Protein AF-X1N5D8-F1 (afdb_monomer)

Secondary structure (DSSP, 8-state):
-EEEEEEEHHHHHHHHHTTHHHHHHHHHHHH-SEEEEEEE---HHHHHHS-S-HHHHHHHHHIIIIII--EEEEESSHHHHHHHHHHHHHHHHHT-PPP----PPPTT--HHHHHHHHHTTSTT--HHHHHHHHHHH-SHHHHHHHHHTPEEEE-TTS-EEEEESGGGGSTT--HHHHHHHTT-----SSHHHHHHHHHH-HHHHHHH-HHHHHHHHHHHHHHHHHHHH---HHHIIIIITT-

Organism: NCBI:txid412755

Nearest PDB structures (foldseek):
  2bgw-assembly1_B  TM=5.534E-01  e=1.281E-09  Aeropyrum pernix
  2bhn-assembly1_A  TM=4.934E-01  e=1.736E-09  Aeropyrum pernix
  2bhn-assembly2_C-3  TM=5.342E-01  e=3.409E-08  Aeropyrum pernix
  2bhn-assembly1_B-2  TM=4.973E-01  e=1.221E-07  Aeropyrum pernix
  2ziv-assembly1_A  TM=5.814E-01  e=9.698E-06  Danio rerio

Solvent-accessible surface area (backbone atoms only — not comparable to full-atom values): 14039 Å² total; per-residue (Å²): 99,78,43,80,47,78,40,45,31,64,57,49,52,53,27,55,76,69,61,47,46,62,58,54,52,50,53,42,52,74,74,23,84,42,38,34,36,36,38,28,43,72,42,72,70,43,59,74,70,61,92,56,60,67,68,58,56,53,49,51,52,48,41,38,45,67,73,68,62,33,48,75,46,79,28,74,42,71,70,50,44,51,52,52,51,52,56,49,53,52,37,69,73,69,60,68,66,79,75,86,70,77,83,75,81,65,93,86,59,54,78,66,57,49,44,30,56,57,45,36,71,44,83,97,34,50,70,71,56,17,46,52,45,38,73,73,46,69,40,59,69,47,41,31,49,31,38,53,59,34,43,72,37,61,42,99,84,70,45,82,71,35,54,44,50,68,45,59,85,42,89,95,59,50,37,72,50,37,68,75,44,38,83,52,73,68,78,62,93,40,72,67,51,41,50,54,53,54,71,69,34,64,67,53,37,67,75,50,33,70,66,54,35,49,54,53,52,52,55,53,49,50,53,50,51,57,53,71,72,53,82,49,69,70,53,44,66,67,60,58,74,76,112

Structure (mmCIF, N/CA/C/O backbone):
data_AF-X1N5D8-F1
#
_entry.id   AF-X1N5D8-F1
#
loop_
_atom_site.group_PDB
_atom_site.id
_atom_site.type_symbol
_atom_site.label_atom_id
_atom_site.label_alt_id
_atom_site.label_comp_id
_atom_site.label_asym_id
_atom_site.label_entity_id
_atom_site.label_seq_id
_atom_site.pdbx_PDB_ins_code
_atom_site.Cartn_x
_atom_site.Cartn_y
_atom_site.Cartn_z
_atom_site.occupancy
_atom_site.B_iso_or_equiv
_atom_site.auth_seq_id
_atom_site.auth_comp_id
_atom_site.auth_asy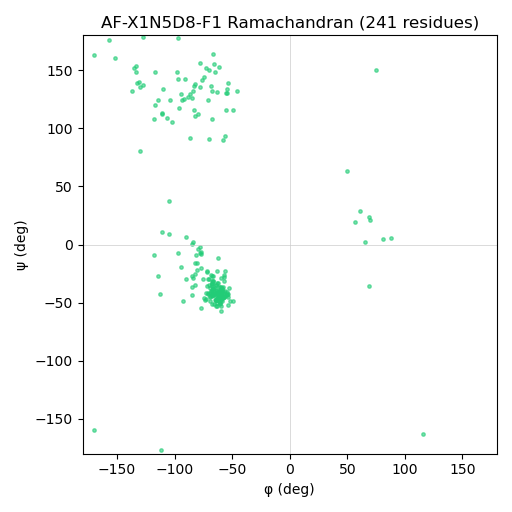m_id
_atom_site.auth_atom_id
_atom_site.pdbx_PDB_model_num
ATOM 1 N N . MET A 1 1 ? -6.399 12.878 -14.477 1.00 79.31 1 MET A N 1
ATOM 2 C CA . MET A 1 1 ? -6.699 12.139 -15.735 1.00 79.31 1 MET A CA 1
ATOM 3 C C . MET A 1 1 ? -5.453 11.391 -16.179 1.00 79.31 1 MET A C 1
ATOM 5 O O . MET A 1 1 ? -4.397 12.013 -16.282 1.00 79.31 1 MET A O 1
ATOM 9 N N . VAL A 1 2 ? -5.580 10.086 -16.424 1.00 91.06 2 VAL A N 1
ATOM 10 C CA . VAL A 1 2 ? -4.481 9.217 -16.878 1.00 91.06 2 VAL A CA 1
ATOM 11 C C . VAL A 1 2 ? -4.279 9.332 -18.392 1.00 91.06 2 VAL A C 1
ATOM 13 O O . VAL A 1 2 ? -5.252 9.338 -19.144 1.00 91.06 2 VAL A O 1
ATOM 16 N N . ALA A 1 3 ? -3.022 9.379 -18.840 1.00 95.00 3 ALA A N 1
ATOM 17 C CA . ALA A 1 3 ? -2.661 9.243 -20.251 1.00 95.00 3 ALA A CA 1
ATOM 18 C C . ALA A 1 3 ? -1.600 8.163 -20.444 1.00 95.00 3 ALA A C 1
ATOM 20 O O . ALA A 1 3 ? -0.638 8.082 -19.680 1.00 95.00 3 ALA A O 1
ATOM 21 N N . ILE A 1 4 ? -1.779 7.353 -21.485 1.00 96.50 4 ILE A N 1
ATOM 22 C CA . ILE A 1 4 ? -0.897 6.237 -21.822 1.00 96.50 4 ILE A CA 1
ATOM 23 C C . ILE A 1 4 ? -0.220 6.526 -23.162 1.00 96.50 4 ILE A C 1
ATOM 25 O O . ILE A 1 4 ? -0.895 6.721 -24.169 1.00 96.50 4 ILE A O 1
ATOM 29 N N . GLU A 1 5 ? 1.109 6.492 -23.175 1.00 96.31 5 GLU A N 1
ATOM 30 C CA . GLU A 1 5 ? 1.944 6.521 -24.378 1.00 96.31 5 GLU A CA 1
ATOM 31 C C . GLU A 1 5 ? 2.538 5.123 -24.601 1.00 96.31 5 GLU A C 1
ATOM 33 O O . GLU A 1 5 ? 3.414 4.686 -23.851 1.00 96.31 5 GLU A O 1
ATOM 38 N N . ARG A 1 6 ? 2.078 4.399 -25.627 1.00 97.19 6 ARG A N 1
ATOM 39 C CA . ARG A 1 6 ? 2.668 3.110 -26.033 1.00 97.19 6 ARG A CA 1
ATOM 40 C C . ARG A 1 6 ? 3.826 3.360 -26.989 1.00 97.19 6 ARG A C 1
ATOM 42 O O . ARG A 1 6 ? 3.662 4.046 -27.996 1.00 97.19 6 ARG A O 1
ATOM 49 N N . LYS A 1 7 ? 4.986 2.765 -26.716 1.00 96.50 7 LYS A N 1
ATOM 50 C CA . LYS A 1 7 ? 6.165 2.857 -27.582 1.00 96.50 7 LYS A CA 1
ATOM 51 C C . LYS A 1 7 ? 6.839 1.499 -27.711 1.00 96.50 7 LYS A C 1
ATOM 53 O O . LYS A 1 7 ? 7.059 0.821 -26.712 1.00 96.50 7 LYS A O 1
ATOM 58 N N . GLU A 1 8 ? 7.157 1.107 -28.938 1.00 96.81 8 GLU A N 1
ATOM 59 C CA . GLU A 1 8 ? 7.933 -0.105 -29.193 1.00 96.81 8 GLU A CA 1
ATOM 60 C C . GLU A 1 8 ? 9.401 0.117 -28.807 1.00 96.81 8 GLU A C 1
ATOM 62 O O . GLU A 1 8 ? 9.902 1.240 -28.860 1.00 96.81 8 GLU A O 1
ATOM 67 N N . GLY A 1 9 ? 10.113 -0.941 -28.422 1.00 95.00 9 GLY A N 1
ATOM 68 C CA . GLY A 1 9 ? 11.523 -0.874 -28.055 1.00 95.00 9 GLY A CA 1
ATOM 69 C C . GLY A 1 9 ? 12.397 -0.277 -29.160 1.00 95.00 9 GLY A C 1
ATOM 70 O O . GLY A 1 9 ? 13.266 0.533 -28.869 1.00 95.00 9 GLY A O 1
ATOM 71 N N . THR A 1 10 ? 12.154 -0.615 -30.425 1.00 93.94 10 THR A N 1
ATOM 72 C CA . THR A 1 10 ? 12.884 -0.063 -31.582 1.00 93.94 10 THR A CA 1
ATOM 73 C C . THR A 1 10 ? 12.633 1.443 -31.744 1.00 93.94 10 THR A C 1
ATOM 75 O O . THR A 1 10 ? 13.585 2.225 -31.823 1.00 93.94 10 THR A O 1
ATOM 78 N N . ASP A 1 11 ? 11.367 1.858 -31.684 1.00 95.25 11 ASP A N 1
ATOM 79 C CA . ASP A 1 11 ? 10.935 3.260 -31.728 1.00 95.25 11 ASP A CA 1
ATOM 80 C C . ASP A 1 11 ? 11.424 4.077 -30.531 1.00 95.25 11 ASP A C 1
ATOM 82 O O . ASP A 1 11 ? 11.750 5.259 -30.645 1.00 95.25 11 ASP A O 1
ATOM 86 N N . PHE A 1 12 ? 11.496 3.459 -29.355 1.00 95.94 12 PHE A N 1
ATOM 87 C CA . PHE A 1 12 ? 12.054 4.084 -28.167 1.00 95.94 12 PHE A CA 1
ATOM 88 C C . PHE A 1 12 ? 13.507 4.477 -28.417 1.00 95.94 12 PHE A C 1
ATOM 90 O O . PHE A 1 12 ? 13.884 5.622 -28.175 1.00 95.94 12 PHE A O 1
ATOM 97 N N . ILE A 1 13 ? 14.304 3.580 -28.991 1.00 95.00 13 ILE A N 1
ATOM 98 C CA . ILE A 1 13 ? 15.717 3.849 -29.250 1.00 95.00 13 ILE A CA 1
ATOM 99 C C . ILE A 1 13 ? 15.904 4.900 -30.340 1.00 95.00 13 ILE A C 1
ATOM 101 O O . ILE A 1 13 ? 16.679 5.839 -30.145 1.00 95.00 13 ILE A O 1
ATOM 105 N N . SER A 1 14 ? 15.170 4.801 -31.451 1.00 93.88 14 SER A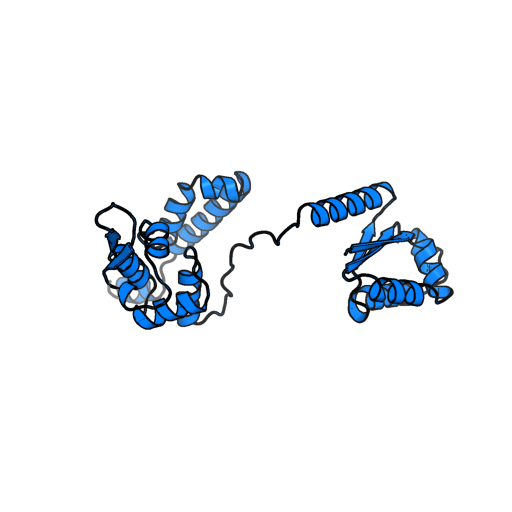 N 1
ATOM 106 C CA . SER A 1 14 ? 15.227 5.821 -32.506 1.00 93.88 14 SER A CA 1
ATOM 107 C C . SER A 1 14 ? 14.803 7.197 -31.980 1.00 93.88 14 SER A C 1
ATOM 109 O O . SER A 1 14 ? 15.466 8.197 -32.246 1.00 93.88 14 SER A O 1
ATOM 111 N N . SER A 1 15 ? 13.790 7.258 -31.111 1.00 94.44 15 SER A N 1
ATOM 112 C CA . SER A 1 15 ? 13.347 8.515 -30.498 1.00 94.44 15 SER A CA 1
ATOM 113 C C . SER A 1 15 ? 14.350 9.129 -29.510 1.00 94.44 15 SER A C 1
ATOM 115 O O . SER A 1 15 ? 14.347 10.354 -29.344 1.00 94.44 15 SER A O 1
ATOM 117 N N . ILE A 1 16 ? 15.218 8.319 -28.882 1.00 93.81 16 ILE A N 1
ATOM 118 C CA . ILE A 1 16 ? 16.367 8.816 -28.104 1.00 93.81 16 ILE A CA 1
ATOM 119 C C . ILE A 1 16 ? 17.396 9.433 -29.052 1.00 93.81 16 ILE A C 1
ATOM 121 O O . ILE A 1 16 ? 17.841 10.552 -28.803 1.00 93.81 16 ILE A O 1
ATOM 125 N N . MET A 1 17 ? 17.761 8.725 -30.129 1.00 89.44 17 MET A N 1
ATOM 126 C CA . MET A 1 17 ? 18.768 9.192 -31.096 1.00 89.44 17 MET A CA 1
ATOM 127 C C . MET A 1 17 ? 18.366 10.517 -31.745 1.00 89.44 17 MET A C 1
ATOM 129 O O . MET A 1 17 ? 19.191 11.419 -31.863 1.00 89.44 17 MET A O 1
ATOM 133 N N . ASP A 1 18 ? 17.084 10.664 -32.072 1.00 90.19 18 ASP A N 1
ATOM 134 C CA . ASP A 1 18 ? 16.544 11.869 -32.704 1.00 90.19 18 ASP A CA 1
ATOM 135 C C . ASP A 1 18 ? 16.188 12.980 -31.697 1.00 90.19 18 ASP A C 1
ATOM 137 O O . ASP A 1 18 ? 15.625 14.006 -32.078 1.00 90.19 18 ASP A O 1
ATOM 141 N N . ASN A 1 19 ? 16.443 12.776 -30.397 1.00 86.81 19 ASN A N 1
ATOM 142 C CA . ASN A 1 19 ? 16.110 13.699 -29.304 1.00 86.81 19 ASN A CA 1
ATOM 143 C C . ASN A 1 19 ? 14.608 14.077 -29.203 1.00 86.81 19 ASN A C 1
ATOM 145 O O . ASN A 1 19 ? 14.235 15.078 -28.585 1.00 86.81 19 ASN A O 1
ATOM 149 N N . ARG A 1 20 ? 13.719 13.270 -29.800 1.00 94.12 20 ARG A N 1
ATOM 150 C CA . ARG A 1 20 ? 12.260 13.497 -29.818 1.00 94.12 20 ARG A CA 1
ATOM 151 C C . ARG A 1 20 ? 11.567 12.966 -28.566 1.00 94.12 20 ARG A C 1
ATOM 153 O O . ARG A 1 20 ? 10.557 13.529 -28.147 1.00 94.12 20 ARG A O 1
ATOM 160 N N . LEU A 1 21 ? 12.123 11.918 -27.953 1.00 93.81 21 LEU A N 1
ATOM 161 C CA . LEU A 1 21 ? 11.534 11.233 -26.799 1.00 93.81 21 LEU A CA 1
ATOM 162 C C . LEU A 1 21 ? 11.212 12.197 -25.652 1.00 93.81 21 LEU A C 1
ATOM 164 O O . LEU A 1 21 ? 10.087 12.245 -25.165 1.00 93.81 21 LEU A O 1
ATOM 168 N N . PHE A 1 22 ? 12.190 13.004 -25.238 1.00 93.19 22 PHE A N 1
ATOM 169 C CA . PHE A 1 22 ? 12.027 13.881 -24.080 1.00 93.19 22 PHE A CA 1
ATOM 170 C C . PHE A 1 22 ? 11.003 14.988 -24.330 1.00 93.19 22 PHE A C 1
ATOM 172 O O . PHE A 1 22 ? 10.236 15.318 -23.432 1.00 93.19 22 PHE A O 1
ATOM 179 N N . GLN A 1 23 ? 10.933 15.518 -25.554 1.00 92.50 23 GLN A N 1
ATOM 180 C CA . GLN A 1 23 ? 9.935 16.528 -25.910 1.00 92.50 23 GLN A CA 1
ATOM 181 C C . GLN A 1 23 ? 8.511 15.967 -25.834 1.00 92.50 23 GLN A C 1
ATOM 183 O O 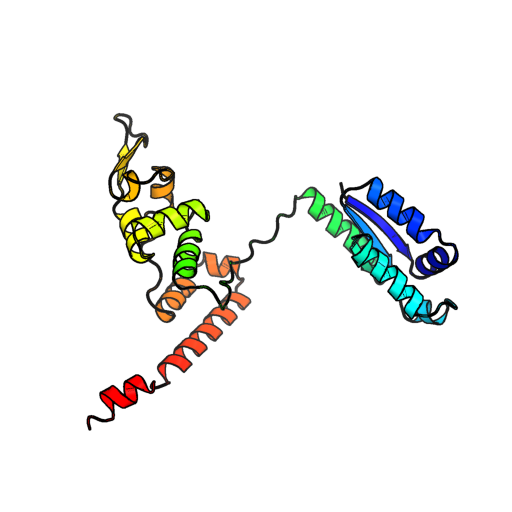. GLN A 1 23 ? 7.617 16.633 -25.315 1.00 92.50 23 GLN A O 1
ATOM 188 N N . GLN A 1 24 ? 8.299 14.738 -26.315 1.00 92.88 24 GLN A N 1
ATOM 189 C CA . GLN A 1 24 ? 6.999 14.065 -26.233 1.00 92.88 24 GLN A CA 1
ATOM 190 C C . GLN A 1 24 ? 6.583 13.833 -24.777 1.00 92.88 24 GLN A C 1
ATOM 192 O O . GLN A 1 24 ? 5.459 14.152 -24.397 1.00 92.88 24 GLN A O 1
ATOM 197 N N . LEU A 1 25 ? 7.506 13.346 -23.945 1.00 94.38 25 LEU A N 1
ATOM 198 C CA . LEU A 1 25 ? 7.229 13.043 -22.541 1.00 94.38 25 LEU A CA 1
ATOM 199 C C . LEU A 1 25 ? 7.006 14.291 -21.681 1.00 94.38 25 LEU A C 1
ATOM 201 O O . LEU A 1 25 ? 6.166 14.264 -20.785 1.00 94.38 25 LEU A O 1
ATOM 205 N N . LEU A 1 26 ? 7.709 15.392 -21.964 1.00 93.25 26 LEU A N 1
ATOM 206 C CA . LEU A 1 26 ? 7.464 16.675 -21.301 1.00 93.25 26 LEU A CA 1
ATOM 207 C C . LEU A 1 26 ? 6.065 17.206 -21.628 1.00 93.25 26 LEU A C 1
ATOM 209 O O . LEU A 1 26 ? 5.321 17.532 -20.709 1.00 93.25 26 LEU A O 1
ATOM 213 N N . ARG A 1 27 ? 5.663 17.187 -22.906 1.00 93.62 27 ARG A N 1
ATOM 214 C CA . ARG A 1 27 ? 4.300 17.574 -23.316 1.00 93.62 27 ARG A CA 1
ATOM 215 C C . ARG A 1 27 ? 3.233 16.698 -22.664 1.00 93.62 27 ARG A C 1
ATOM 217 O O . ARG A 1 27 ? 2.208 17.205 -22.222 1.00 93.62 27 ARG A O 1
ATOM 224 N N . LEU A 1 28 ? 3.478 15.390 -22.583 1.00 93.00 28 LEU A N 1
ATOM 225 C CA . LEU A 1 28 ? 2.565 14.451 -21.933 1.00 93.00 28 LEU A CA 1
ATOM 226 C C . LEU A 1 28 ? 2.401 14.777 -20.440 1.00 93.00 28 LEU A C 1
ATOM 228 O O . LEU A 1 28 ? 1.283 14.801 -19.937 1.00 93.00 28 LEU A O 1
ATOM 232 N N . LYS A 1 29 ? 3.507 15.075 -19.751 1.00 92.62 29 LYS A N 1
ATOM 233 C CA . LYS A 1 29 ? 3.516 15.458 -18.334 1.00 92.62 29 LYS A CA 1
ATOM 234 C C . LYS A 1 29 ? 2.850 16.811 -18.071 1.00 92.62 29 LYS A C 1
ATOM 236 O O . LYS A 1 29 ? 2.254 16.994 -17.018 1.00 92.62 29 LYS A O 1
ATOM 241 N N . GLU A 1 30 ? 2.965 17.758 -18.996 1.00 93.50 30 GLU A N 1
ATOM 242 C CA . GLU A 1 30 ? 2.294 19.060 -18.892 1.00 93.50 30 GLU A CA 1
ATOM 243 C C . GLU A 1 30 ? 0.779 18.946 -19.104 1.00 93.50 30 GLU A C 1
ATOM 245 O O . GLU A 1 30 ? 0.014 19.658 -18.459 1.00 93.50 30 GLU A O 1
ATOM 250 N N . ALA A 1 31 ? 0.342 18.049 -19.992 1.00 93.38 31 ALA A N 1
ATOM 251 C CA . ALA A 1 31 ? -1.066 17.896 -20.349 1.00 93.38 31 ALA A CA 1
ATOM 252 C C . ALA A 1 31 ? -1.860 16.989 -19.393 1.00 93.38 31 ALA A C 1
ATOM 254 O O . ALA A 1 31 ? -3.076 17.150 -19.274 1.00 93.38 31 ALA A O 1
ATOM 255 N N . TYR A 1 32 ? -1.203 16.035 -18.725 1.00 93.25 32 TYR A N 1
ATOM 256 C CA . TYR A 1 32 ? -1.871 15.017 -17.916 1.00 93.25 32 TYR A CA 1
ATOM 257 C C . TYR A 1 32 ? -1.226 14.855 -16.542 1.00 93.25 32 TYR A C 1
ATOM 259 O O . TYR A 1 32 ? -0.010 14.794 -16.401 1.00 93.25 32 TYR A O 1
ATOM 267 N N . GLU A 1 33 ? -2.074 14.707 -15.527 1.00 89.00 33 GLU A N 1
ATOM 268 C CA . GLU A 1 33 ? -1.669 14.530 -14.128 1.00 89.00 33 GLU A CA 1
ATOM 269 C C . GLU A 1 33 ? -0.956 13.194 -13.882 1.00 89.00 33 GLU A C 1
ATOM 271 O O . GLU A 1 33 ? -0.059 13.100 -13.047 1.00 89.00 33 GLU A O 1
ATOM 276 N N . THR A 1 34 ? -1.340 12.150 -14.620 1.00 91.88 34 THR A N 1
ATOM 277 C CA . THR A 1 34 ? -0.772 10.804 -14.476 1.00 91.88 34 THR A CA 1
ATOM 278 C C . THR A 1 34 ? -0.356 10.258 -15.842 1.00 91.88 34 THR A C 1
ATOM 280 O O . THR A 1 34 ? -1.097 9.493 -16.464 1.00 91.88 34 THR A O 1
ATOM 283 N N . PRO A 1 35 ? 0.817 10.670 -16.349 1.00 95.69 35 PRO A N 1
ATOM 284 C CA . PRO A 1 35 ? 1.384 10.123 -17.572 1.00 95.69 35 PRO A CA 1
ATOM 285 C C . PRO A 1 35 ? 2.031 8.753 -17.310 1.00 95.69 35 PRO A C 1
ATOM 287 O O . PRO A 1 35 ? 2.789 8.570 -16.352 1.00 95.69 35 PRO A O 1
ATOM 290 N N . ILE A 1 36 ? 1.767 7.794 -18.194 1.00 96.75 36 ILE A N 1
ATOM 291 C CA . ILE A 1 36 ? 2.340 6.445 -18.166 1.00 96.75 36 ILE A CA 1
ATOM 292 C C . ILE A 1 36 ? 2.901 6.127 -19.550 1.00 96.75 36 ILE A C 1
ATOM 294 O O . ILE A 1 36 ? 2.247 6.355 -20.563 1.00 96.75 36 ILE A O 1
ATOM 298 N N . VAL A 1 37 ? 4.102 5.560 -19.595 1.00 97.75 37 VAL A N 1
ATOM 299 C CA . VAL A 1 37 ? 4.693 4.999 -20.812 1.00 97.75 37 VAL A CA 1
ATOM 300 C C . VAL A 1 37 ? 4.602 3.482 -20.741 1.00 97.75 37 VAL A C 1
ATOM 302 O O . VAL A 1 37 ? 5.106 2.876 -19.796 1.00 97.75 37 VAL A O 1
ATOM 305 N N . ILE A 1 38 ? 3.999 2.855 -21.747 1.00 98.25 38 ILE A N 1
ATOM 306 C CA . ILE A 1 38 ? 4.090 1.406 -21.938 1.00 98.25 38 ILE A CA 1
ATOM 307 C C . ILE A 1 38 ? 5.199 1.142 -22.947 1.00 98.25 38 ILE A C 1
ATOM 309 O O . ILE A 1 38 ? 5.114 1.576 -24.096 1.00 98.25 38 ILE A O 1
ATOM 313 N N . LEU A 1 39 ? 6.240 0.442 -22.503 1.00 97.81 39 LEU A N 1
ATOM 314 C CA . LEU A 1 39 ? 7.389 0.100 -23.329 1.00 97.81 39 LEU A CA 1
ATOM 315 C C . LEU A 1 39 ? 7.284 -1.354 -23.777 1.00 97.81 39 LEU A C 1
ATOM 317 O O . LEU A 1 39 ? 7.480 -2.279 -22.988 1.00 97.81 39 LEU A O 1
ATOM 321 N N . GLU A 1 40 ? 6.949 -1.555 -25.041 1.00 98.06 40 GLU A N 1
ATOM 322 C CA . GLU A 1 40 ? 6.690 -2.876 -25.602 1.00 98.06 40 GLU A CA 1
ATOM 323 C C . GLU A 1 40 ? 7.946 -3.449 -26.260 1.00 98.06 40 GLU A C 1
ATOM 325 O O . GLU A 1 40 ? 8.584 -2.802 -27.087 1.00 98.06 40 GLU A O 1
ATOM 330 N N . GLY A 1 41 ? 8.310 -4.681 -25.911 1.00 94.19 41 GLY A N 1
ATOM 331 C CA . GLY A 1 41 ? 9.306 -5.446 -26.654 1.00 94.19 41 GLY A CA 1
ATOM 332 C C . GLY A 1 41 ? 10.746 -4.933 -26.540 1.00 94.19 41 GLY A C 1
ATOM 333 O O . GLY A 1 41 ? 11.567 -5.277 -27.388 1.00 94.19 41 GLY A O 1
ATOM 334 N N . LEU A 1 42 ? 11.097 -4.150 -25.509 1.00 92.75 42 LEU A N 1
ATOM 335 C CA . LEU A 1 42 ? 12.500 -3.813 -25.229 1.00 92.75 42 LEU A CA 1
ATOM 336 C C . LEU A 1 42 ? 13.241 -5.064 -24.721 1.00 92.75 42 LEU A C 1
ATOM 338 O O . LEU A 1 42 ? 13.255 -5.357 -23.529 1.00 92.75 42 LEU A O 1
ATOM 342 N N . ASN A 1 43 ? 13.825 -5.819 -25.648 1.00 92.06 43 ASN A N 1
ATOM 343 C CA . ASN A 1 43 ? 14.472 -7.106 -25.397 1.00 92.06 43 ASN A CA 1
ATOM 344 C C . ASN A 1 43 ? 15.909 -7.144 -25.950 1.00 92.06 43 ASN A C 1
ATOM 346 O O . ASN A 1 43 ? 16.372 -6.201 -26.595 1.00 92.06 43 ASN A O 1
ATOM 350 N N . ASP A 1 44 ? 16.605 -8.263 -25.741 1.00 89.81 44 ASP A N 1
ATOM 351 C CA . ASP A 1 44 ? 17.995 -8.452 -26.180 1.00 89.81 44 ASP A CA 1
ATOM 352 C C . ASP A 1 44 ? 18.194 -8.263 -27.686 1.00 89.81 44 ASP A C 1
ATOM 354 O O . ASP A 1 44 ? 19.246 -7.781 -28.113 1.00 89.81 44 ASP A O 1
ATOM 358 N N . ARG A 1 45 ? 17.185 -8.585 -28.509 1.00 88.94 45 ARG A N 1
ATOM 359 C CA . ARG A 1 45 ? 17.252 -8.351 -29.959 1.00 88.94 45 ARG A CA 1
ATOM 360 C C . ARG A 1 45 ? 17.261 -6.864 -30.270 1.00 88.94 45 ARG A C 1
ATOM 362 O O . ARG A 1 45 ? 18.008 -6.448 -31.147 1.00 88.94 45 ARG A O 1
ATOM 369 N N . VAL A 1 46 ? 16.466 -6.068 -29.558 1.00 89.62 46 VAL A N 1
ATOM 370 C CA . VAL A 1 46 ? 16.507 -4.609 -29.686 1.00 89.62 46 VAL A CA 1
ATOM 371 C C . VAL A 1 46 ? 17.870 -4.109 -29.222 1.00 89.62 46 VAL A C 1
ATOM 373 O O . VAL A 1 46 ? 18.570 -3.473 -30.000 1.00 89.62 46 VAL A O 1
ATOM 376 N N . PHE A 1 47 ? 18.324 -4.479 -28.021 1.00 89.44 47 PHE A N 1
ATOM 377 C CA . PHE A 1 47 ? 19.628 -4.037 -27.512 1.00 89.44 47 PHE A CA 1
ATOM 378 C C . PHE A 1 47 ? 20.783 -4.333 -28.475 1.00 89.44 47 PHE A C 1
ATOM 380 O O . PHE A 1 47 ? 21.608 -3.456 -28.730 1.00 89.44 47 PHE A O 1
ATOM 387 N N . SER A 1 48 ? 20.794 -5.525 -29.070 1.00 86.12 48 SER A N 1
ATOM 388 C CA . SER A 1 48 ? 21.860 -5.970 -29.972 1.00 86.12 48 SER A CA 1
ATOM 389 C C . SER A 1 48 ? 21.859 -5.263 -31.333 1.00 86.12 48 SER A C 1
ATOM 391 O O . SER A 1 48 ? 22.902 -5.196 -31.973 1.00 86.12 48 SER A O 1
ATOM 393 N N . ASN A 1 49 ? 20.722 -4.712 -31.776 1.00 82.88 49 ASN A N 1
ATOM 394 C CA . ASN A 1 49 ? 20.544 -4.175 -33.134 1.00 82.88 49 ASN A CA 1
ATOM 395 C C . ASN A 1 49 ? 20.396 -2.646 -33.196 1.00 82.88 49 ASN A C 1
ATOM 397 O O . ASN A 1 49 ? 20.029 -2.100 -34.233 1.00 82.88 49 ASN A O 1
ATOM 401 N N . THR A 1 50 ? 20.660 -1.934 -32.100 1.00 80.69 50 THR A N 1
ATOM 402 C CA . THR A 1 50 ? 20.401 -0.484 -32.022 1.00 80.69 50 THR A CA 1
ATOM 403 C C . THR A 1 50 ? 21.587 0.410 -32.352 1.00 80.69 50 THR A C 1
ATOM 405 O O . THR A 1 50 ? 21.398 1.600 -32.588 1.00 80.69 50 THR A O 1
ATOM 408 N N . GLY A 1 51 ? 22.815 -0.113 -32.291 1.00 83.62 51 GLY A N 1
ATOM 409 C CA . GLY A 1 51 ? 24.034 0.703 -32.377 1.00 83.62 51 GLY A CA 1
ATOM 410 C C . GLY A 1 51 ? 24.230 1.679 -31.203 1.00 83.62 51 GLY A C 1
ATOM 411 O O . GLY A 1 51 ? 25.216 2.415 -31.175 1.00 83.62 51 GLY A O 1
ATOM 412 N N . MET A 1 52 ? 23.330 1.682 -30.213 1.00 88.44 52 MET A N 1
ATOM 413 C CA . MET A 1 52 ? 23.385 2.541 -29.034 1.00 88.44 52 MET A CA 1
ATOM 414 C C . MET A 1 52 ? 24.002 1.792 -27.853 1.00 88.44 52 MET A C 1
ATOM 416 O O . MET A 1 52 ? 23.737 0.613 -27.624 1.00 88.44 52 MET A O 1
ATOM 420 N N . LYS A 1 53 ? 24.803 2.492 -27.043 1.00 91.62 53 LYS A N 1
ATOM 421 C CA . LYS A 1 53 ? 25.306 1.922 -25.789 1.00 91.62 53 LYS A CA 1
ATOM 422 C C . LYS A 1 53 ? 24.138 1.617 -24.852 1.00 91.62 53 LYS A C 1
ATOM 424 O O . LYS A 1 53 ? 23.329 2.495 -24.566 1.00 91.62 53 LYS A O 1
ATOM 429 N N . ILE A 1 54 ? 24.122 0.411 -24.287 1.00 92.06 54 ILE A N 1
ATOM 430 C CA . ILE A 1 54 ? 23.111 -0.031 -23.311 1.00 92.06 54 ILE A CA 1
ATOM 431 C C . ILE A 1 54 ? 22.973 0.963 -22.142 1.00 92.06 54 ILE A C 1
ATOM 433 O O . ILE A 1 54 ? 21.864 1.256 -21.697 1.00 92.06 54 ILE A O 1
ATOM 437 N N . SER A 1 55 ? 24.083 1.554 -21.689 1.00 92.94 55 SER A N 1
ATOM 438 C CA . SER A 1 55 ? 24.080 2.578 -20.638 1.00 92.94 55 SER A CA 1
ATOM 439 C C . SER A 1 55 ? 23.303 3.844 -21.012 1.00 92.94 55 SER A C 1
ATOM 441 O O . SER A 1 55 ? 22.684 4.447 -20.140 1.00 92.94 55 SER A O 1
ATOM 443 N N . SER A 1 56 ? 23.286 4.240 -22.286 1.00 91.94 56 SER A N 1
ATOM 444 C CA . SER A 1 56 ? 22.496 5.380 -22.767 1.00 91.94 56 SER A CA 1
ATOM 445 C C . SER A 1 56 ? 20.998 5.079 -22.728 1.00 91.94 56 SER A C 1
ATOM 447 O O . SER A 1 56 ? 20.210 5.938 -22.340 1.00 91.94 56 SER A O 1
ATOM 449 N N . ILE A 1 57 ? 20.614 3.841 -23.047 1.00 93.88 57 ILE A N 1
ATOM 450 C CA . ILE A 1 57 ? 19.219 3.381 -23.027 1.00 93.88 57 ILE A CA 1
ATOM 451 C C . ILE A 1 57 ? 18.687 3.378 -21.593 1.00 93.88 57 ILE A C 1
ATOM 453 O O . ILE A 1 57 ? 17.658 3.988 -21.301 1.00 93.88 57 ILE A O 1
ATOM 457 N N . TYR A 1 58 ? 19.424 2.754 -20.670 1.00 94.62 58 TYR A N 1
ATOM 458 C CA . TYR A 1 58 ? 19.058 2.768 -19.254 1.00 94.62 58 TYR A CA 1
ATOM 459 C C . TYR A 1 58 ? 19.160 4.161 -18.633 1.00 94.62 58 TYR A C 1
ATOM 461 O O . TYR A 1 58 ? 18.363 4.487 -17.758 1.00 94.62 58 TYR A O 1
ATOM 469 N N . GLY A 1 59 ? 20.077 5.010 -19.106 1.00 95.12 59 GLY A N 1
ATOM 470 C CA . GLY A 1 59 ? 20.144 6.415 -18.709 1.00 95.12 59 GLY A CA 1
ATOM 471 C C . GLY A 1 59 ? 18.866 7.177 -19.063 1.00 95.12 59 GLY A C 1
ATOM 472 O O . GLY A 1 59 ? 18.329 7.896 -18.220 1.00 95.12 59 GLY A O 1
ATOM 473 N N . ALA A 1 60 ? 18.330 6.966 -20.268 1.00 94.88 60 ALA A N 1
ATOM 474 C CA . ALA A 1 60 ? 17.052 7.541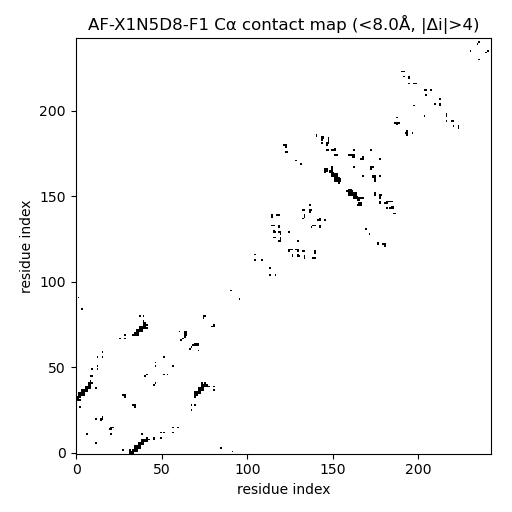 -20.678 1.00 94.88 60 ALA A CA 1
ATOM 475 C C . ALA A 1 60 ? 15.887 6.998 -19.834 1.00 94.88 60 ALA A C 1
ATOM 477 O O . ALA A 1 60 ? 15.113 7.785 -19.295 1.00 94.88 60 ALA A O 1
ATOM 478 N N . LEU A 1 61 ? 15.794 5.675 -19.644 1.00 95.56 61 LEU A N 1
ATOM 479 C CA . LEU A 1 61 ? 14.755 5.059 -18.805 1.00 95.56 61 LEU A CA 1
ATOM 480 C C . LEU A 1 61 ? 14.784 5.577 -17.364 1.00 95.56 61 LEU A C 1
ATOM 482 O O . LEU A 1 61 ? 13.741 5.928 -16.815 1.00 95.56 61 LEU A O 1
ATOM 486 N N . ALA A 1 62 ? 15.975 5.674 -16.771 1.00 93.00 62 ALA A N 1
ATOM 487 C CA . ALA A 1 62 ? 16.157 6.211 -15.430 1.00 93.00 62 ALA A CA 1
ATOM 488 C C . ALA A 1 62 ? 15.749 7.685 -15.358 1.00 93.00 62 ALA A C 1
ATOM 490 O O . ALA A 1 62 ? 15.095 8.097 -14.405 1.00 93.00 62 ALA A O 1
ATOM 491 N N . PHE A 1 63 ? 16.083 8.494 -16.365 1.00 94.31 63 PHE A N 1
ATOM 492 C CA . PHE A 1 63 ? 15.637 9.884 -16.409 1.00 94.31 63 PHE A CA 1
ATOM 493 C C . PHE A 1 63 ? 14.105 9.986 -16.451 1.00 94.31 63 PHE A C 1
ATOM 495 O O . PHE A 1 63 ? 13.523 10.786 -15.720 1.00 94.31 63 PHE A O 1
ATOM 502 N N . ILE A 1 64 ? 13.441 9.146 -17.245 1.00 94.88 64 ILE A N 1
ATOM 503 C CA . ILE A 1 64 ? 11.977 9.127 -17.360 1.00 94.88 64 ILE A CA 1
ATOM 504 C C . ILE A 1 64 ? 11.328 8.748 -16.025 1.00 94.88 64 ILE A C 1
ATOM 506 O O . ILE A 1 64 ? 10.495 9.502 -15.516 1.00 94.88 64 ILE A O 1
ATOM 510 N N . SER A 1 65 ? 11.740 7.629 -15.426 1.00 92.31 65 SER A N 1
ATOM 511 C CA . SER A 1 65 ? 11.113 7.135 -14.199 1.00 92.31 65 SER A CA 1
ATOM 512 C C . SER A 1 65 ? 11.433 8.001 -12.981 1.00 92.31 65 SER A C 1
ATOM 514 O O . SER A 1 65 ? 10.539 8.319 -12.202 1.00 92.31 65 SER A O 1
ATOM 516 N N . TYR A 1 66 ? 12.687 8.433 -12.826 1.00 87.38 66 TYR A N 1
ATOM 517 C CA . TYR A 1 66 ? 13.144 9.140 -11.630 1.00 87.38 66 TYR A CA 1
ATOM 518 C C . TYR A 1 66 ? 13.042 10.664 -11.739 1.00 87.38 66 TYR A C 1
ATOM 520 O O . TYR A 1 66 ? 12.553 11.312 -10.818 1.00 87.38 66 TYR A O 1
ATOM 528 N N . LYS A 1 67 ? 13.521 11.268 -12.837 1.00 90.88 67 LYS A N 1
ATOM 529 C CA . LYS A 1 67 ? 13.559 12.738 -12.973 1.00 90.88 67 LYS A CA 1
ATOM 530 C C . LYS A 1 67 ? 12.246 13.304 -13.484 1.00 90.88 67 LYS A C 1
ATOM 532 O O . LYS A 1 67 ? 11.780 14.315 -12.963 1.00 90.88 67 LYS A O 1
ATOM 537 N N . LEU A 1 68 ? 11.649 12.673 -14.493 1.00 90.50 68 LEU A N 1
ATOM 538 C CA . LEU A 1 68 ? 10.343 13.102 -14.986 1.00 90.50 68 LEU A CA 1
ATOM 539 C C . LEU A 1 68 ? 9.205 12.583 -14.104 1.00 90.50 68 LEU A C 1
ATOM 541 O O . LEU A 1 68 ? 8.154 13.220 -14.087 1.00 90.50 68 LEU A O 1
ATOM 545 N N . GLY A 1 69 ? 9.419 11.515 -13.332 1.00 91.75 69 GLY A N 1
ATOM 546 C CA . GLY A 1 69 ? 8.378 10.916 -12.492 1.00 91.75 69 GLY A CA 1
ATOM 547 C C . GLY A 1 69 ? 7.281 10.242 -13.317 1.00 91.75 69 GLY A C 1
ATOM 548 O O . GLY A 1 69 ? 6.145 10.146 -12.865 1.00 91.75 69 GLY A O 1
ATOM 549 N N . ILE A 1 70 ? 7.600 9.838 -14.549 1.00 95.62 70 ILE A N 1
ATOM 550 C CA . ILE A 1 70 ? 6.665 9.188 -15.466 1.00 95.62 70 ILE A CA 1
ATOM 551 C C . ILE A 1 70 ? 6.827 7.683 -15.290 1.00 95.62 70 ILE A C 1
ATOM 553 O O . ILE A 1 70 ? 7.929 7.149 -15.424 1.00 95.62 70 ILE A O 1
ATOM 557 N N . SER A 1 71 ? 5.731 6.991 -14.993 1.00 94.62 71 SER A N 1
ATOM 558 C CA . SER A 1 71 ? 5.775 5.539 -14.807 1.00 94.62 71 SER A CA 1
ATOM 559 C C . SER A 1 71 ? 6.069 4.840 -16.132 1.00 94.62 71 SER A C 1
ATOM 561 O O . SER A 1 71 ? 5.487 5.193 -17.156 1.00 94.62 71 SER A O 1
ATOM 563 N N . VAL A 1 72 ? 6.948 3.837 -16.110 1.00 96.31 72 VAL A N 1
ATOM 564 C CA . VAL A 1 72 ? 7.273 3.008 -17.279 1.00 96.31 72 VAL A CA 1
ATOM 565 C C . VAL A 1 72 ? 6.855 1.572 -16.991 1.00 96.31 72 VAL A C 1
ATOM 567 O O . VAL A 1 72 ? 7.355 0.968 -16.044 1.00 96.31 72 VAL A O 1
ATOM 570 N N . ILE A 1 73 ? 5.952 1.024 -17.803 1.00 97.38 73 ILE A N 1
ATOM 571 C CA . ILE A 1 73 ? 5.478 -0.358 -17.687 1.00 97.38 73 ILE A CA 1
ATOM 572 C C . ILE A 1 73 ? 6.006 -1.160 -18.881 1.00 97.38 73 ILE A C 1
ATOM 574 O O . ILE A 1 73 ? 5.591 -0.902 -20.014 1.00 97.38 73 ILE A O 1
ATOM 578 N N . PRO A 1 74 ? 6.921 -2.119 -18.673 1.00 96.81 74 PRO A N 1
ATOM 579 C CA . PRO A 1 74 ? 7.399 -2.969 -19.751 1.00 96.81 74 PRO A CA 1
ATOM 580 C C . PRO A 1 74 ? 6.362 -4.041 -20.108 1.00 96.81 74 PRO A C 1
ATOM 582 O O . PRO A 1 74 ? 5.731 -4.624 -19.227 1.00 96.81 74 PRO A O 1
ATOM 585 N N . THR A 1 75 ? 6.218 -4.341 -21.397 1.00 97.56 75 THR A N 1
ATOM 586 C CA . THR A 1 75 ? 5.363 -5.429 -21.912 1.00 97.56 75 THR A CA 1
ATOM 587 C C . THR A 1 75 ? 6.105 -6.218 -22.984 1.00 97.56 75 THR A C 1
ATOM 589 O O . THR A 1 75 ? 7.011 -5.685 -23.625 1.00 97.56 75 THR A O 1
ATOM 592 N N . ARG A 1 76 ? 5.795 -7.509 -23.156 1.00 95.69 76 ARG A N 1
ATOM 593 C CA . ARG A 1 76 ? 6.554 -8.362 -24.090 1.00 95.69 76 ARG A CA 1
ATOM 594 C C . ARG A 1 76 ? 6.082 -8.201 -25.535 1.00 95.69 76 ARG A C 1
ATOM 596 O O . ARG A 1 76 ? 6.904 -8.292 -26.442 1.00 95.69 76 ARG A O 1
ATOM 603 N N . ASN A 1 77 ? 4.783 -7.995 -25.725 1.00 94.56 77 ASN A N 1
ATOM 604 C CA . ASN A 1 77 ? 4.087 -7.960 -27.008 1.00 94.56 77 ASN A CA 1
ATOM 605 C C . ASN A 1 77 ? 2.774 -7.164 -26.892 1.00 94.56 77 ASN A C 1
ATOM 607 O O . ASN A 1 77 ? 2.385 -6.749 -25.796 1.00 94.56 77 ASN A O 1
ATOM 611 N N . LEU A 1 78 ? 2.091 -6.992 -28.024 1.00 96.69 78 LEU A N 1
ATOM 612 C CA . LEU A 1 78 ? 0.817 -6.278 -28.122 1.00 96.69 78 LEU A CA 1
ATOM 613 C C . LEU A 1 78 ? -0.270 -6.873 -27.218 1.00 96.69 78 LEU A C 1
ATOM 615 O O . LEU A 1 78 ? -1.068 -6.125 -26.654 1.00 96.69 78 LEU A O 1
ATOM 619 N N . GLU A 1 79 ? -0.301 -8.197 -27.055 1.00 97.69 79 GLU A N 1
ATOM 620 C CA . GLU A 1 79 ? -1.275 -8.872 -26.196 1.00 97.69 79 GLU A CA 1
ATOM 621 C C . GLU A 1 79 ? -1.105 -8.454 -24.729 1.00 97.69 79 GLU A C 1
ATOM 623 O O . GLU A 1 79 ? -2.073 -8.065 -24.072 1.00 97.69 79 GLU A O 1
ATOM 628 N N . ASP A 1 80 ? 0.130 -8.451 -24.224 1.00 97.81 80 ASP A N 1
ATOM 629 C CA . ASP A 1 80 ? 0.441 -7.964 -22.881 1.00 97.81 80 ASP A CA 1
ATOM 630 C C . ASP A 1 80 ? 0.154 -6.463 -22.738 1.00 97.81 80 ASP A C 1
ATOM 632 O O . ASP A 1 80 ? -0.347 -6.022 -21.701 1.00 97.81 80 ASP A O 1
ATOM 636 N N . THR A 1 81 ? 0.453 -5.662 -23.768 1.00 97.88 81 THR A N 1
ATOM 637 C CA . THR A 1 81 ? 0.131 -4.229 -23.780 1.00 97.88 81 THR A CA 1
ATOM 638 C C . THR A 1 81 ? -1.370 -3.993 -23.648 1.00 97.88 81 THR A C 1
ATOM 640 O O . THR A 1 81 ? -1.782 -3.161 -22.838 1.00 97.88 81 THR A O 1
ATOM 643 N N . ALA A 1 82 ? -2.196 -4.753 -24.371 1.00 97.44 82 ALA A N 1
ATOM 644 C CA . ALA A 1 82 ? -3.649 -4.668 -24.271 1.00 97.44 82 ALA A CA 1
ATOM 645 C C . ALA A 1 82 ? -4.148 -5.011 -22.858 1.00 97.44 82 ALA A C 1
ATOM 647 O O . ALA A 1 82 ? -4.997 -4.295 -22.325 1.00 97.44 82 ALA A O 1
ATOM 648 N N . ILE A 1 83 ? -3.576 -6.040 -22.219 1.00 97.25 83 ILE A N 1
ATOM 649 C CA . ILE A 1 83 ? -3.885 -6.392 -20.824 1.00 97.25 83 ILE A CA 1
ATOM 650 C C . ILE A 1 83 ? -3.548 -5.228 -19.887 1.00 97.25 83 ILE A C 1
ATOM 652 O O . ILE A 1 83 ? -4.360 -4.862 -19.042 1.00 97.25 83 ILE A O 1
ATOM 656 N N . VAL A 1 84 ? -2.371 -4.612 -20.025 1.00 96.06 84 VAL A N 1
ATOM 657 C CA . VAL A 1 84 ? -1.983 -3.471 -19.179 1.00 96.06 84 VAL A CA 1
ATOM 658 C C . VAL A 1 84 ? -2.947 -2.296 -19.356 1.00 96.06 84 VAL A C 1
ATOM 660 O O . VAL A 1 84 ? -3.388 -1.723 -18.360 1.00 96.06 84 VAL A O 1
ATOM 663 N N . ILE A 1 85 ? -3.312 -1.958 -20.596 1.00 96.44 85 ILE A N 1
ATOM 664 C CA . ILE A 1 85 ? -4.255 -0.868 -20.889 1.00 96.44 85 ILE A CA 1
ATOM 665 C C . ILE A 1 85 ? -5.625 -1.156 -20.266 1.00 96.44 85 ILE A C 1
ATOM 667 O O . ILE A 1 85 ? -6.169 -0.293 -19.576 1.00 96.44 85 ILE A O 1
ATOM 671 N N . GLU A 1 86 ? -6.157 -2.368 -20.450 1.00 95.31 86 GLU A N 1
ATOM 672 C CA . GLU A 1 86 ? -7.429 -2.805 -19.858 1.00 95.31 86 GLU A CA 1
ATOM 673 C C . GLU A 1 86 ? -7.404 -2.677 -18.331 1.00 95.31 86 GLU A C 1
ATOM 675 O O . GLU A 1 86 ? -8.311 -2.101 -17.731 1.00 95.31 86 GLU A O 1
ATOM 680 N N . ARG A 1 87 ? -6.312 -3.110 -17.697 1.00 92.69 87 ARG A N 1
ATOM 681 C CA . ARG A 1 87 ? -6.146 -3.064 -16.242 1.00 92.69 87 ARG A CA 1
ATOM 682 C C . ARG A 1 87 ? -5.964 -1.667 -15.671 1.00 92.69 87 ARG A C 1
ATOM 684 O O . ARG A 1 87 ? -6.346 -1.458 -14.520 1.00 92.69 87 ARG A O 1
ATOM 691 N N . ILE A 1 88 ? -5.384 -0.735 -16.421 1.00 91.88 88 ILE A N 1
ATOM 692 C CA . ILE A 1 88 ? -5.312 0.676 -16.025 1.00 91.88 88 ILE A CA 1
ATOM 693 C C . ILE A 1 88 ? -6.695 1.317 -16.167 1.00 91.88 88 ILE A C 1
ATOM 695 O O . ILE A 1 88 ? -7.167 1.957 -15.231 1.00 91.88 88 ILE A O 1
ATOM 699 N N . ALA A 1 89 ? -7.370 1.091 -17.298 1.00 90.94 89 ALA A N 1
ATOM 700 C CA . ALA A 1 89 ? -8.700 1.635 -17.556 1.00 90.94 89 ALA A CA 1
ATOM 701 C C . ALA A 1 89 ? -9.724 1.169 -16.510 1.00 90.94 89 ALA A C 1
ATOM 703 O O . ALA A 1 89 ? -10.462 1.989 -15.967 1.00 90.94 89 ALA A O 1
ATOM 704 N N . PHE A 1 90 ? -9.719 -0.123 -16.169 1.00 87.31 90 PHE A N 1
ATOM 705 C CA . PHE A 1 90 ? -10.580 -0.679 -15.125 1.00 87.31 90 PHE A CA 1
ATOM 706 C C . PHE A 1 90 ? -10.366 0.014 -13.770 1.00 87.31 90 PHE A C 1
ATOM 708 O O . PHE A 1 90 ? -11.329 0.399 -13.110 1.00 87.31 90 PHE A O 1
ATOM 715 N N . ARG A 1 91 ? -9.108 0.227 -13.362 1.00 83.50 91 ARG A N 1
ATOM 716 C CA . ARG A 1 91 ? -8.780 0.860 -12.073 1.00 83.50 91 ARG A CA 1
ATOM 717 C C . ARG A 1 91 ? -9.169 2.331 -12.004 1.00 83.50 91 ARG A C 1
ATOM 719 O O . ARG A 1 91 ? -9.675 2.771 -10.974 1.00 83.50 91 ARG A O 1
ATOM 726 N N . GLU A 1 92 ? -8.985 3.064 -13.100 1.00 84.19 92 GLU A N 1
ATOM 727 C CA . GLU A 1 92 ? -9.408 4.465 -13.204 1.00 84.19 92 GLU A CA 1
ATOM 728 C C . GLU A 1 92 ? -10.941 4.592 -13.130 1.00 84.19 92 GLU A C 1
ATOM 730 O O . GLU A 1 92 ? -11.464 5.513 -12.505 1.00 84.19 92 GLU A O 1
ATOM 735 N N . GLN A 1 93 ? -11.679 3.641 -13.719 1.00 82.81 93 GLN A N 1
ATOM 736 C CA . GLN A 1 93 ? -13.148 3.629 -13.705 1.00 82.81 93 GLN A CA 1
ATOM 737 C C . GLN A 1 93 ? -13.737 3.253 -12.341 1.00 82.81 93 GLN A C 1
ATOM 739 O O . GLN A 1 93 ? -14.718 3.857 -11.908 1.00 82.81 93 GLN A O 1
ATOM 744 N N . VAL A 1 94 ? -13.157 2.259 -11.666 1.00 78.94 94 VAL A N 1
ATOM 745 C CA . VAL A 1 94 ? -13.665 1.739 -10.386 1.00 78.94 94 VAL A CA 1
ATOM 746 C C . VAL A 1 94 ? -13.235 2.610 -9.192 1.00 78.94 94 VAL A C 1
ATOM 748 O O . VAL A 1 94 ? -13.776 2.439 -8.103 1.00 78.94 94 VAL A O 1
ATOM 751 N N . LYS A 1 95 ? -12.333 3.589 -9.395 1.00 62.97 95 LYS A N 1
ATOM 752 C CA . LYS A 1 95 ? -11.621 4.320 -8.329 1.00 62.97 95 LYS A CA 1
ATOM 753 C C . LYS A 1 95 ? -11.003 3.336 -7.339 1.00 62.97 95 LYS A C 1
ATOM 755 O O . LYS A 1 95 ? -11.409 3.272 -6.183 1.00 62.97 95 LYS A O 1
ATOM 760 N N . ASP A 1 96 ? -10.066 2.537 -7.847 1.00 54.69 96 ASP A N 1
ATOM 761 C CA . ASP A 1 96 ? -9.311 1.537 -7.086 1.00 54.69 96 ASP A CA 1
ATOM 762 C C . ASP A 1 96 ? -8.568 2.220 -5.920 1.00 54.69 96 ASP A C 1
ATOM 764 O O . ASP A 1 96 ? -7.457 2.733 -6.074 1.00 54.69 96 ASP A O 1
ATOM 768 N N . ASP A 1 97 ? -9.226 2.311 -4.762 1.00 53.59 97 ASP A N 1
ATOM 769 C CA . ASP A 1 97 ? -8.615 2.800 -3.531 1.00 53.59 97 ASP A CA 1
ATOM 770 C C . ASP A 1 97 ? -7.513 1.825 -3.102 1.00 53.59 97 ASP A C 1
ATOM 772 O O . ASP A 1 97 ? -7.591 0.616 -3.334 1.00 53.59 97 ASP A O 1
ATOM 776 N N . MET A 1 98 ? -6.469 2.350 -2.451 1.00 50.78 98 MET A N 1
ATOM 777 C CA . MET A 1 98 ? -5.379 1.531 -1.915 1.00 50.78 98 MET A CA 1
ATOM 778 C C . MET A 1 98 ? -5.945 0.315 -1.164 1.00 50.78 98 MET A C 1
ATOM 780 O O . MET A 1 98 ? -6.814 0.501 -0.304 1.00 50.78 98 MET A O 1
ATOM 784 N N . PRO A 1 99 ? -5.441 -0.913 -1.416 1.00 46.50 99 PRO A N 1
ATOM 785 C CA . PRO A 1 99 ? -5.868 -2.072 -0.649 1.00 46.50 99 PRO A CA 1
ATOM 786 C C . PRO A 1 99 ? -5.685 -1.759 0.833 1.00 46.50 99 PRO A C 1
ATOM 788 O O . PRO A 1 99 ? -4.683 -1.145 1.215 1.00 46.50 99 PRO A O 1
ATOM 791 N N . LEU A 1 100 ? -6.654 -2.157 1.663 1.00 41.88 100 LEU A N 1
ATOM 792 C CA . LEU A 1 100 ? -6.577 -2.009 3.114 1.00 41.88 100 LEU A CA 1
ATOM 793 C C . LEU A 1 100 ? -5.307 -2.709 3.611 1.00 41.88 100 LEU A C 1
ATOM 795 O O . LEU A 1 100 ? -5.283 -3.912 3.864 1.00 41.88 100 LEU A O 1
ATOM 799 N N . LEU A 1 101 ? -4.221 -1.949 3.733 1.00 41.69 101 LEU A N 1
ATOM 800 C CA . LEU A 1 101 ? -2.985 -2.431 4.312 1.00 41.69 101 LEU A CA 1
ATOM 801 C C . LEU A 1 101 ? -3.275 -2.669 5.791 1.00 41.69 101 LEU A C 1
ATOM 803 O O . LEU A 1 101 ? -3.430 -1.718 6.562 1.00 41.69 101 LEU A O 1
ATOM 807 N N . SER A 1 102 ? -3.352 -3.943 6.191 1.00 45.66 102 SER A N 1
ATOM 808 C CA . SER A 1 102 ? -3.352 -4.322 7.603 1.00 45.66 102 SER A CA 1
ATOM 809 C C . SER A 1 102 ? -2.186 -3.601 8.267 1.00 45.66 102 SER A C 1
ATOM 811 O O . SER A 1 102 ? -1.027 -3.811 7.895 1.00 45.66 102 SER A O 1
ATOM 813 N N . ARG A 1 103 ? -2.488 -2.705 9.212 1.00 49.25 103 ARG A N 1
ATOM 814 C CA . ARG A 1 103 ? -1.480 -1.855 9.845 1.00 49.25 103 ARG A CA 1
ATOM 815 C C . ARG A 1 103 ? -0.402 -2.784 10.434 1.00 49.25 103 ARG A C 1
ATOM 817 O O . ARG A 1 103 ? -0.678 -3.586 11.322 1.00 49.25 103 ARG A O 1
ATOM 824 N N . LYS A 1 104 ? 0.834 -2.704 9.926 1.00 47.09 104 LYS A N 1
ATOM 825 C CA . LYS A 1 104 ? 2.013 -3.299 10.575 1.00 47.09 104 LYS A CA 1
ATOM 826 C C . LYS A 1 104 ? 2.519 -2.292 11.598 1.00 47.09 104 LYS A C 1
ATOM 828 O O . LYS A 1 104 ? 2.747 -1.136 11.250 1.00 47.09 104 LYS A O 1
ATOM 833 N N . SER A 1 105 ? 2.672 -2.701 12.855 1.00 49.81 105 SER A N 1
ATOM 834 C CA . SER A 1 105 ? 3.319 -1.846 13.852 1.00 49.81 105 SER A CA 1
ATOM 835 C C . SER A 1 105 ? 4.817 -1.788 13.521 1.00 49.81 105 SER A C 1
ATOM 837 O O . SER A 1 105 ? 5.434 -2.850 13.392 1.00 49.81 105 SER A O 1
ATOM 839 N N . PRO A 1 106 ? 5.417 -0.598 13.339 1.00 53.28 106 PRO A N 1
ATOM 840 C CA . PRO A 1 106 ? 6.861 -0.462 13.191 1.00 53.28 106 PRO A CA 1
ATOM 841 C C . PRO A 1 106 ? 7.591 -1.111 14.375 1.00 53.28 106 PRO A C 1
ATOM 843 O O . PRO A 1 106 ? 7.237 -0.889 15.534 1.00 53.28 106 PRO A O 1
ATOM 846 N N . GLN A 1 107 ? 8.632 -1.898 14.091 1.00 52.06 107 GLN A N 1
ATOM 847 C CA . GLN A 1 107 ? 9.365 -2.685 15.096 1.00 52.06 107 GLN A CA 1
ATOM 848 C C . GLN A 1 107 ? 9.952 -1.824 16.239 1.00 52.06 107 GLN A C 1
ATOM 850 O O . GLN A 1 107 ? 10.068 -2.295 17.371 1.00 52.06 107 GLN A O 1
ATOM 855 N N . SER A 1 108 ? 10.235 -0.541 15.982 1.00 56.53 108 SER A N 1
ATOM 856 C CA . SER A 1 108 ? 10.861 0.417 16.907 1.00 56.53 108 SER A CA 1
ATOM 857 C C . SER A 1 108 ? 9.893 1.452 17.507 1.00 56.53 108 SER A C 1
ATOM 859 O O . SER A 1 108 ? 10.238 2.621 17.650 1.00 56.53 108 SER A O 1
ATOM 861 N N . MET A 1 109 ? 8.659 1.064 17.829 1.00 67.81 109 MET A N 1
ATOM 862 C CA . MET A 1 109 ? 7.678 1.985 18.420 1.00 67.81 109 MET A CA 1
ATOM 863 C C . MET A 1 109 ? 7.842 2.104 19.945 1.00 67.81 109 MET A C 1
ATOM 865 O O . MET A 1 109 ? 7.896 1.078 20.633 1.00 67.81 109 MET A O 1
ATOM 869 N N . ALA A 1 110 ? 7.871 3.332 20.481 1.00 79.56 110 ALA A N 1
ATOM 870 C CA . ALA A 1 110 ? 7.910 3.573 21.924 1.00 79.56 110 ALA A CA 1
ATOM 871 C C . ALA A 1 110 ? 6.651 3.005 22.621 1.00 79.56 110 ALA A C 1
ATOM 873 O O . ALA A 1 110 ? 5.585 2.924 22.001 1.00 79.56 110 ALA A O 1
ATOM 874 N N . PRO A 1 111 ? 6.706 2.622 23.913 1.00 77.06 111 PRO A N 1
ATOM 875 C CA . PRO A 1 111 ? 5.555 2.033 24.610 1.00 77.06 111 PRO A CA 1
ATOM 876 C C . PRO A 1 111 ? 4.290 2.906 24.615 1.00 77.06 111 PRO A C 1
ATOM 878 O O . PRO A 1 111 ? 3.175 2.395 24.705 1.00 77.06 111 PRO A O 1
ATOM 881 N N . GLU A 1 112 ? 4.434 4.229 24.548 1.00 78.25 112 GLU A N 1
ATOM 882 C CA . GLU A 1 112 ? 3.306 5.160 24.459 1.00 78.25 112 GLU A CA 1
ATOM 883 C C . GLU A 1 112 ? 2.661 5.164 23.073 1.00 78.25 112 GLU A C 1
ATOM 885 O O . GLU A 1 112 ? 1.448 4.977 22.969 1.00 78.25 112 GLU A O 1
ATOM 890 N N . ASP A 1 113 ? 3.473 5.224 22.022 1.00 80.94 113 ASP A N 1
ATOM 891 C CA . ASP A 1 113 ? 3.009 5.134 20.640 1.00 80.94 113 ASP A CA 1
ATOM 892 C C . ASP A 1 113 ? 2.321 3.792 20.368 1.00 80.94 113 ASP A C 1
ATOM 894 O O . ASP A 1 113 ? 1.283 3.757 19.714 1.00 80.94 113 ASP A O 1
ATOM 898 N N . ARG A 1 114 ? 2.809 2.689 20.961 1.00 82.69 114 ARG A N 1
ATOM 899 C CA . ARG A 1 114 ? 2.153 1.369 20.863 1.00 82.69 114 ARG A CA 1
ATOM 900 C C . ARG A 1 114 ? 0.747 1.381 21.455 1.00 82.69 114 ARG A C 1
ATOM 902 O O . ARG A 1 114 ? -0.163 0.778 20.892 1.00 82.69 114 ARG A O 1
ATOM 909 N N . ARG A 1 115 ? 0.547 2.072 22.583 1.00 87.38 115 ARG A N 1
ATOM 910 C CA . ARG A 1 115 ? -0.777 2.194 23.216 1.00 87.38 115 ARG A CA 1
ATOM 911 C C . ARG A 1 115 ? -1.736 2.995 22.342 1.00 87.38 115 ARG A C 1
ATOM 913 O O . ARG A 1 115 ? -2.886 2.592 22.200 1.00 87.38 115 ARG A O 1
ATOM 920 N N . ILE A 1 116 ? -1.267 4.093 21.750 1.00 87.81 116 ILE A N 1
ATOM 921 C CA . ILE A 1 116 ? -2.058 4.916 20.824 1.00 87.81 116 ILE A CA 1
ATOM 922 C C . ILE A 1 116 ? -2.404 4.102 19.576 1.00 87.81 116 ILE A C 1
ATOM 924 O O . ILE A 1 116 ? -3.569 4.016 19.200 1.00 87.81 116 ILE A O 1
ATOM 928 N N . TYR A 1 117 ? -1.412 3.427 19.002 1.00 86.00 117 TYR A N 1
ATOM 929 C CA . TYR A 1 117 ? -1.547 2.608 17.806 1.00 86.00 117 TYR A CA 1
ATOM 930 C C . TYR A 1 117 ? -2.622 1.526 17.942 1.00 86.00 117 TYR A C 1
ATOM 932 O O . TYR A 1 117 ? -3.433 1.348 17.032 1.00 86.00 117 TYR A O 1
ATOM 940 N N . ILE A 1 118 ? -2.651 0.844 19.092 1.00 86.69 118 ILE A N 1
ATOM 941 C CA . ILE A 1 118 ? -3.680 -0.140 19.438 1.00 86.69 118 ILE A CA 1
ATOM 942 C C . ILE A 1 118 ? -5.077 0.497 19.430 1.00 86.69 118 ILE A C 1
ATOM 944 O O . ILE A 1 118 ? -6.007 -0.061 18.857 1.00 86.69 118 ILE A O 1
ATOM 948 N N . ILE A 1 119 ? -5.228 1.670 20.050 1.00 90.81 119 ILE A N 1
ATOM 949 C CA . ILE A 1 119 ? -6.523 2.355 20.155 1.00 90.81 119 ILE A CA 1
ATOM 950 C C . ILE A 1 119 ? -6.992 2.924 18.813 1.00 90.81 119 ILE A C 1
ATOM 952 O O . ILE A 1 119 ? -8.189 2.937 18.554 1.00 90.81 119 ILE A O 1
ATOM 956 N N . GLU A 1 120 ? -6.081 3.309 17.921 1.00 88.12 120 GLU A N 1
ATOM 957 C CA . GLU A 1 120 ? -6.412 3.645 16.527 1.00 88.12 120 GLU A CA 1
ATOM 958 C C . GLU A 1 120 ? -7.010 2.461 15.738 1.00 88.12 120 GLU A C 1
ATOM 960 O O . GLU A 1 120 ? -7.500 2.656 14.634 1.00 88.12 120 GLU A O 1
ATOM 965 N N . GLY A 1 121 ? -6.958 1.229 16.257 1.00 84.19 121 GLY A N 1
ATOM 966 C CA . GLY A 1 121 ? -7.626 0.073 15.647 1.00 84.19 121 GLY A CA 1
ATOM 967 C C . GLY A 1 121 ? -9.139 0.009 15.889 1.00 84.19 121 GLY A C 1
ATOM 968 O O . GLY A 1 121 ? -9.802 -0.849 15.315 1.00 84.19 121 GLY A O 1
ATOM 969 N N . LEU A 1 122 ? -9.688 0.877 16.742 1.00 86.19 122 LEU A N 1
ATOM 970 C CA . LEU A 1 122 ? -11.123 0.951 17.020 1.00 86.19 122 LEU A CA 1
ATOM 971 C C . LEU A 1 122 ? -11.892 1.674 15.903 1.00 86.19 122 LEU A C 1
ATOM 973 O O . LEU A 1 122 ? -11.350 2.522 15.191 1.00 86.19 122 LEU A O 1
ATOM 977 N N . ILE A 1 123 ? -13.190 1.383 15.796 1.00 84.19 123 ILE A N 1
ATOM 978 C CA . ILE A 1 123 ? -14.049 1.945 14.750 1.00 84.19 123 ILE A CA 1
ATOM 979 C C . ILE A 1 123 ? -14.213 3.457 14.971 1.00 84.19 123 ILE A C 1
ATOM 981 O O . ILE A 1 123 ? -14.531 3.910 16.074 1.00 84.19 123 ILE A O 1
ATOM 985 N N . ASP A 1 124 ? -14.027 4.238 13.902 1.00 84.94 124 ASP A N 1
ATOM 986 C CA . ASP A 1 124 ? -14.093 5.709 13.879 1.00 84.94 124 ASP A CA 1
ATOM 987 C C . ASP A 1 124 ? -13.053 6.424 14.779 1.00 84.94 124 ASP A C 1
ATOM 989 O O . ASP A 1 124 ? -13.288 7.553 15.255 1.00 84.94 124 ASP A O 1
ATOM 993 N N . ILE A 1 125 ? -11.885 5.797 14.997 1.00 88.75 125 ILE A N 1
ATOM 994 C CA . ILE A 1 125 ? -10.762 6.373 15.754 1.00 88.75 125 ILE A CA 1
ATOM 995 C C . ILE A 1 125 ? -9.562 6.691 14.856 1.00 88.75 125 ILE A C 1
ATOM 997 O O . ILE A 1 125 ? -8.855 5.811 14.387 1.00 88.75 125 ILE A O 1
ATOM 1001 N N . GLY A 1 126 ? -9.271 7.987 14.711 1.00 85.38 126 GLY A N 1
ATOM 1002 C CA . GLY A 1 126 ? -7.992 8.476 14.187 1.00 85.38 126 GLY A CA 1
ATOM 1003 C C . GLY A 1 126 ? -6.998 8.875 15.293 1.00 85.38 126 GLY A C 1
ATOM 1004 O O . GLY A 1 126 ? -7.365 8.905 16.476 1.00 85.38 126 GLY A O 1
ATOM 1005 N N . PRO A 1 127 ? -5.773 9.299 14.926 1.00 86.88 127 PRO A N 1
ATOM 1006 C CA . PRO A 1 127 ? -4.680 9.546 15.872 1.00 86.88 127 PRO A CA 1
ATOM 1007 C C . PRO A 1 127 ? -5.017 10.513 17.008 1.00 86.88 127 PRO A C 1
ATOM 1009 O O . PRO A 1 127 ? -4.741 10.246 18.176 1.00 86.88 127 PRO A O 1
ATOM 1012 N N . LYS A 1 128 ? -5.712 11.614 16.696 1.00 88.81 128 LYS A N 1
ATOM 1013 C CA . LYS A 1 128 ? -6.106 12.623 17.694 1.00 88.81 128 LYS A CA 1
ATOM 1014 C C . LYS A 1 128 ? -7.036 12.051 18.771 1.00 88.81 128 LYS A C 1
ATOM 1016 O O . LYS A 1 128 ? -6.869 12.345 19.953 1.00 88.81 128 LYS A O 1
ATOM 1021 N N . LYS A 1 129 ? -8.009 11.220 18.375 1.00 92.12 129 LYS A N 1
ATOM 1022 C CA . LYS A 1 129 ? -8.948 10.584 19.313 1.00 92.12 129 LYS A CA 1
ATOM 1023 C C . LYS A 1 129 ? -8.245 9.519 20.152 1.00 92.12 129 LYS A C 1
ATOM 1025 O O . LYS A 1 129 ? -8.449 9.473 21.362 1.00 92.12 129 LYS A O 1
ATOM 1030 N N . ALA A 1 130 ? -7.382 8.711 19.536 1.00 91.69 130 ALA A N 1
ATOM 1031 C CA . ALA A 1 130 ? -6.602 7.705 20.250 1.00 91.69 130 ALA A CA 1
ATOM 1032 C C . ALA A 1 130 ? -5.677 8.332 21.304 1.00 91.69 130 ALA A C 1
ATOM 1034 O O . ALA A 1 130 ? -5.648 7.883 22.451 1.00 91.69 130 ALA A O 1
ATOM 1035 N N . GLN A 1 131 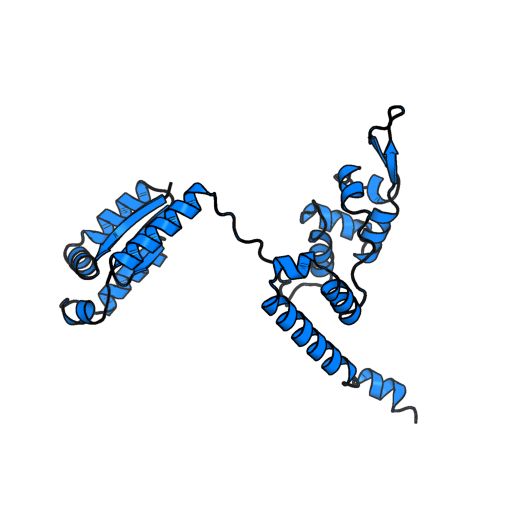? -5.001 9.430 20.954 1.00 92.19 131 GLN A N 1
ATOM 1036 C CA . GLN A 1 131 ? -4.202 10.220 21.891 1.00 92.19 131 GLN A CA 1
ATOM 1037 C C . GLN A 1 131 ? -5.044 10.762 23.051 1.00 92.19 131 GLN A C 1
ATOM 1039 O O . GLN A 1 131 ? -4.626 10.652 24.202 1.00 92.19 131 GLN A O 1
ATOM 1044 N N . ALA A 1 132 ? -6.239 11.301 22.787 1.00 93.50 132 ALA A N 1
ATOM 1045 C CA . ALA A 1 132 ? -7.132 11.794 23.840 1.00 93.50 132 ALA A CA 1
ATOM 1046 C C . ALA A 1 132 ? -7.543 10.680 24.823 1.00 93.50 132 ALA A C 1
ATOM 1048 O O . ALA A 1 132 ? -7.463 10.866 26.042 1.00 93.50 132 ALA A O 1
ATOM 1049 N N . LEU A 1 133 ? -7.904 9.502 24.303 1.00 94.00 133 LEU A N 1
ATOM 1050 C CA . LEU A 1 133 ? -8.268 8.334 25.109 1.00 94.00 133 LEU A CA 1
ATOM 1051 C C . LEU A 1 133 ? -7.094 7.836 25.957 1.00 94.00 133 LEU A C 1
ATOM 1053 O O . LEU A 1 133 ? -7.248 7.639 27.162 1.00 94.00 133 LEU A O 1
ATOM 1057 N N . ILE A 1 134 ? -5.904 7.680 25.370 1.00 94.06 134 ILE A N 1
ATOM 1058 C CA . ILE A 1 134 ? -4.710 7.244 26.107 1.00 94.06 134 ILE A CA 1
ATOM 1059 C C . ILE A 1 134 ? -4.268 8.294 27.129 1.00 94.06 134 ILE A C 1
ATOM 1061 O O . ILE A 1 134 ? -3.927 7.939 28.257 1.00 94.06 134 ILE A O 1
ATOM 1065 N N . LYS A 1 135 ? -4.353 9.588 26.812 1.00 93.69 135 LYS A N 1
ATOM 1066 C CA . LYS A 1 135 ? -4.024 10.662 27.758 1.00 93.69 135 LYS A CA 1
ATOM 1067 C C . LYS A 1 135 ? -4.914 10.616 29.004 1.00 93.69 135 LYS A C 1
ATOM 1069 O O . LYS A 1 135 ? -4.401 10.790 30.117 1.00 93.69 135 LYS A O 1
ATOM 1074 N N . LYS A 1 136 ? -6.215 10.346 28.830 1.00 94.44 136 LYS A N 1
ATOM 1075 C CA . LYS A 1 136 ? -7.205 10.249 29.916 1.00 94.44 136 LYS A CA 1
ATOM 1076 C C . LYS A 1 136 ? -7.109 8.926 30.680 1.00 94.44 136 LYS A C 1
ATOM 1078 O O . LYS A 1 136 ? -6.930 8.936 31.894 1.00 94.44 136 LYS A O 1
ATOM 1083 N N . PHE A 1 137 ? -7.186 7.796 29.980 1.00 94.06 137 PHE A N 1
ATOM 1084 C CA . PHE A 1 137 ? -7.340 6.465 30.582 1.00 94.06 137 PHE A CA 1
ATOM 1085 C C . PHE A 1 137 ? -6.024 5.694 30.750 1.00 94.06 137 PHE A C 1
ATOM 1087 O O . PHE A 1 137 ? -5.997 4.653 31.405 1.00 94.06 137 PHE A O 1
ATOM 1094 N N . LYS A 1 138 ? -4.908 6.209 30.224 1.00 91.62 138 LYS A N 1
ATOM 1095 C CA . LYS A 1 138 ? -3.521 5.712 30.358 1.00 91.62 138 LYS A CA 1
ATOM 1096 C C . LYS A 1 138 ? -3.200 4.386 29.671 1.00 91.62 138 LYS A C 1
ATOM 1098 O O . LYS A 1 138 ? -2.083 4.218 29.190 1.00 91.62 138 LYS A O 1
ATOM 1103 N N . THR A 1 139 ? -4.121 3.430 29.640 1.00 90.31 139 THR A N 1
ATOM 1104 C CA . THR A 1 139 ? -3.869 2.077 29.113 1.00 90.31 139 THR A CA 1
ATOM 1105 C C . THR A 1 139 ? -4.993 1.642 28.183 1.00 90.31 139 THR A C 1
ATOM 1107 O O . THR A 1 139 ? -6.138 2.003 28.460 1.00 90.31 139 THR A O 1
ATOM 1110 N N . PRO A 1 140 ? -4.714 0.827 27.148 1.00 89.69 140 PRO A N 1
ATOM 1111 C CA . PRO A 1 140 ? -5.759 0.312 26.273 1.00 89.69 140 PRO A CA 1
ATOM 1112 C C . PRO A 1 140 ? -6.869 -0.407 27.043 1.00 89.69 140 PRO A C 1
ATOM 1114 O O . PRO A 1 140 ? -8.036 -0.114 26.830 1.00 89.69 140 PRO A O 1
ATOM 1117 N N . PHE A 1 141 ? -6.520 -1.240 28.030 1.00 88.31 141 PHE A N 1
ATOM 1118 C CA . PHE A 1 141 ? -7.491 -1.910 28.904 1.00 88.31 141 PHE A CA 1
ATOM 1119 C C . PHE A 1 141 ? -8.494 -0.935 29.542 1.00 88.31 141 PHE A C 1
ATOM 1121 O O . PHE A 1 141 ? -9.703 -1.140 29.467 1.00 88.31 141 PHE A O 1
ATOM 1128 N N . LYS A 1 142 ? -8.004 0.166 30.124 1.00 91.81 142 LYS A N 1
ATOM 1129 C CA . LYS A 1 142 ? -8.868 1.191 30.727 1.00 91.81 142 LYS A CA 1
ATOM 1130 C C . LYS A 1 142 ? -9.714 1.936 29.689 1.00 91.81 142 LYS A C 1
ATOM 1132 O O . LYS A 1 142 ? -10.794 2.394 30.042 1.00 91.81 142 LYS A O 1
ATOM 1137 N N . VAL A 1 143 ? -9.258 2.041 28.438 1.00 93.00 143 VAL A N 1
ATOM 1138 C CA . VAL A 1 143 ? -10.060 2.595 27.333 1.00 93.00 143 VAL A CA 1
ATOM 1139 C C . VAL A 1 143 ? -11.231 1.668 27.004 1.00 93.00 143 VAL A C 1
ATOM 1141 O O . VAL A 1 143 ? -12.365 2.137 27.019 1.00 93.00 143 VAL A O 1
ATOM 1144 N N . PHE A 1 144 ? -10.995 0.367 26.791 1.00 91.62 144 PHE A N 1
ATOM 1145 C CA . PHE A 1 144 ? -12.078 -0.606 26.558 1.00 91.62 144 PHE A CA 1
ATOM 1146 C C . PHE A 1 144 ? -13.079 -0.613 27.716 1.00 91.62 144 PHE A C 1
ATOM 1148 O O . PHE A 1 144 ? -14.286 -0.508 27.509 1.00 91.62 144 PHE A O 1
ATOM 1155 N N . TYR A 1 145 ? -12.575 -0.618 28.953 1.00 90.81 145 TYR A N 1
ATOM 1156 C CA . TYR A 1 145 ? -13.419 -0.547 30.142 1.00 90.81 145 TYR A CA 1
ATOM 1157 C C . TYR A 1 145 ? -14.267 0.736 30.190 1.00 90.81 145 TYR A C 1
ATOM 1159 O O . TYR A 1 145 ? -15.453 0.680 30.510 1.00 90.81 145 TYR A O 1
ATOM 1167 N N . ALA A 1 146 ? -13.687 1.890 29.843 1.00 92.50 146 ALA A N 1
ATOM 1168 C CA . ALA A 1 146 ? -14.403 3.161 29.780 1.00 92.50 146 ALA A CA 1
ATOM 1169 C C . ALA A 1 146 ? -15.502 3.163 28.706 1.00 92.50 146 ALA A C 1
ATOM 1171 O O . ALA A 1 146 ? -16.603 3.643 28.978 1.00 92.50 146 ALA A O 1
ATOM 1172 N N . ILE A 1 147 ? -15.235 2.596 27.522 1.00 92.88 147 ILE A N 1
ATOM 1173 C CA . ILE A 1 147 ? -16.237 2.427 26.458 1.00 92.88 147 ILE A CA 1
ATOM 1174 C C . ILE A 1 147 ? -17.385 1.549 26.965 1.00 92.88 147 ILE A C 1
ATOM 1176 O O . ILE A 1 147 ? -18.541 1.962 26.911 1.00 92.88 147 ILE A O 1
ATOM 1180 N N . LYS A 1 148 ? -17.066 0.390 27.552 1.00 90.56 148 LYS A N 1
ATOM 1181 C CA . LYS A 1 148 ? -18.053 -0.560 28.082 1.00 90.56 148 LYS A CA 1
ATOM 1182 C C . LYS A 1 148 ? -18.931 0.029 29.187 1.00 90.56 148 LYS A C 1
ATOM 1184 O O . LYS A 1 148 ? -20.112 -0.288 29.271 1.00 90.56 148 LYS A O 1
ATOM 1189 N N . LYS A 1 149 ? -18.362 0.881 30.043 1.00 92.06 149 LYS A N 1
ATOM 1190 C CA . LYS A 1 149 ? -19.072 1.552 31.146 1.00 92.06 149 LYS A CA 1
ATOM 1191 C C . LYS A 1 149 ? -19.786 2.837 30.741 1.00 92.06 149 LYS A C 1
ATOM 1193 O O . LYS A 1 149 ? -20.374 3.482 31.602 1.00 92.06 149 LYS A O 1
ATOM 1198 N N . THR A 1 150 ? -19.720 3.221 29.471 1.00 93.62 150 THR A N 1
ATOM 1199 C CA . THR A 1 150 ? -20.477 4.361 28.964 1.00 93.62 150 THR A CA 1
ATOM 1200 C C . THR A 1 150 ? -21.824 3.870 28.433 1.00 93.62 150 THR A C 1
ATOM 1202 O O . THR A 1 150 ? -21.894 2.966 27.598 1.00 93.62 150 THR A O 1
ATOM 1205 N N . GLU A 1 151 ? -22.908 4.455 28.930 1.00 92.88 151 GLU A N 1
ATOM 1206 C CA . GLU A 1 151 ? -24.279 4.163 28.517 1.00 92.88 151 GLU A CA 1
ATOM 1207 C C . GLU A 1 151 ? -24.779 5.190 27.503 1.00 92.88 151 GLU A C 1
ATOM 1209 O O . GLU A 1 151 ? -24.381 6.355 27.525 1.00 92.88 151 GLU A O 1
ATOM 1214 N N . ILE A 1 152 ? -25.654 4.754 26.596 1.00 93.50 152 ILE A N 1
ATOM 1215 C CA . ILE A 1 152 ? -26.325 5.643 25.645 1.00 93.50 152 ILE A CA 1
ATOM 1216 C C . ILE A 1 152 ? -27.596 6.161 26.308 1.00 93.50 152 ILE 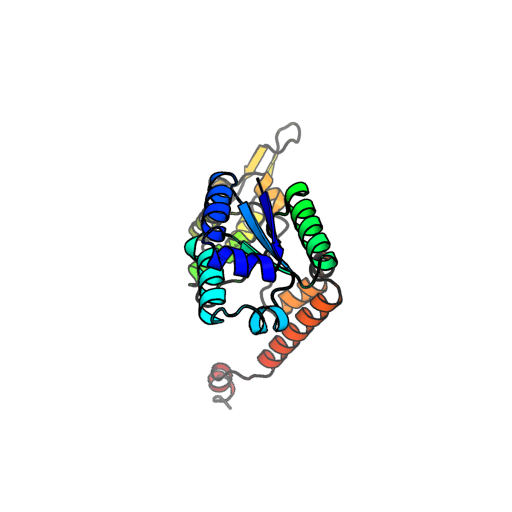A C 1
ATOM 1218 O O . ILE A 1 152 ? -28.425 5.387 26.779 1.00 93.50 152 ILE A O 1
ATOM 1222 N N . THR A 1 153 ? -27.765 7.479 26.327 1.00 92.31 153 THR A N 1
ATOM 1223 C CA . THR A 1 153 ? -28.988 8.108 26.827 1.00 92.31 153 THR A CA 1
ATOM 1224 C C . THR A 1 153 ? -29.977 8.307 25.689 1.00 92.31 153 THR A C 1
ATOM 1226 O O . THR A 1 153 ? -29.598 8.654 24.567 1.00 92.31 153 THR A O 1
ATOM 1229 N N . PHE A 1 154 ? -31.265 8.120 25.974 1.00 91.94 154 PHE A N 1
ATOM 1230 C CA . PHE A 1 154 ? -32.339 8.201 24.987 1.00 91.94 154 PHE A CA 1
ATOM 1231 C C . PHE A 1 154 ? -33.306 9.341 25.318 1.00 91.94 154 PHE A C 1
ATOM 1233 O O . PHE A 1 154 ? -33.525 9.712 26.469 1.00 91.94 154 PHE A O 1
ATOM 1240 N N . THR A 1 155 ? -33.886 9.934 24.280 1.00 89.62 155 THR A N 1
ATOM 1241 C CA . THR A 1 155 ? -35.017 10.861 24.401 1.00 89.62 155 THR A CA 1
ATOM 1242 C C . THR A 1 155 ? -36.268 10.131 24.892 1.00 89.62 155 THR A C 1
ATOM 1244 O O . THR A 1 155 ? -36.384 8.916 24.751 1.00 89.62 155 THR A O 1
ATOM 1247 N N . ARG A 1 156 ? -37.273 10.881 25.365 1.00 84.94 156 ARG A N 1
ATOM 1248 C CA . ARG A 1 156 ? -38.591 10.330 25.740 1.00 84.94 156 ARG A CA 1
ATOM 1249 C C . ARG A 1 156 ? -39.280 9.565 24.595 1.00 84.94 156 ARG A C 1
ATOM 1251 O O . ARG A 1 156 ? -40.126 8.721 24.845 1.00 84.94 156 ARG A O 1
ATOM 1258 N N . THR A 1 157 ? -38.906 9.858 23.349 1.00 84.69 157 THR A N 1
ATOM 1259 C CA . THR A 1 157 ? -39.377 9.196 22.121 1.00 84.69 157 THR A CA 1
ATOM 1260 C C . THR A 1 157 ? -38.525 7.990 21.696 1.00 84.69 157 THR A C 1
ATOM 1262 O O . THR A 1 157 ? -38.715 7.481 20.599 1.00 84.69 157 THR A O 1
ATOM 1265 N N . GLY A 1 158 ? -37.543 7.567 22.500 1.00 84.12 158 GLY A N 1
ATOM 1266 C CA . GLY A 1 158 ? -36.695 6.398 22.224 1.00 84.12 158 GLY A CA 1
ATOM 1267 C C . GLY A 1 158 ? -35.528 6.632 21.257 1.00 84.12 158 GLY A C 1
ATOM 1268 O O . GLY A 1 158 ? -34.816 5.694 20.921 1.00 84.12 158 GLY A O 1
ATOM 1269 N N . LYS A 1 159 ? -35.282 7.872 20.809 1.00 86.25 159 LYS A N 1
ATOM 1270 C CA . LYS A 1 159 ? -34.127 8.195 19.947 1.00 86.25 159 LYS A CA 1
ATOM 1271 C C . LYS A 1 159 ? -32.858 8.417 20.778 1.00 86.25 159 LYS A C 1
ATOM 1273 O O . LYS A 1 159 ? -32.963 9.159 21.762 1.00 86.25 159 LYS A O 1
ATOM 1278 N N . PRO A 1 160 ? -31.687 7.880 20.384 1.00 89.69 160 PRO A N 1
ATOM 1279 C CA . PRO A 1 160 ? -30.415 8.164 21.047 1.00 89.69 160 PRO A CA 1
ATOM 1280 C C . PRO A 1 160 ? -30.132 9.672 21.091 1.00 89.69 160 PRO A C 1
ATOM 1282 O O . PRO A 1 160 ? -30.244 10.364 20.078 1.00 89.69 160 PRO A O 1
ATOM 1285 N N . LYS A 1 161 ? -29.789 10.191 22.271 1.00 88.06 161 LYS A N 1
ATOM 1286 C CA . LYS A 1 161 ? -29.561 11.621 22.528 1.00 88.06 161 LYS A CA 1
ATOM 1287 C C . LYS A 1 161 ? -28.104 11.916 22.857 1.00 88.06 161 LYS A C 1
ATOM 1289 O O . LYS A 1 161 ? -27.557 12.905 22.378 1.00 88.06 161 LYS A O 1
ATOM 1294 N N . GLY A 1 162 ? -27.482 11.082 23.678 1.00 90.81 162 GLY A N 1
ATOM 1295 C CA . GLY A 1 162 ? -26.157 11.353 24.210 1.00 90.81 162 GLY A CA 1
ATOM 1296 C C . GLY A 1 162 ? -25.572 10.144 24.913 1.00 90.81 162 GLY A C 1
ATOM 1297 O O . GLY A 1 162 ? -25.982 9.012 24.665 1.00 90.81 162 GLY A O 1
ATOM 1298 N N . ILE A 1 163 ? -24.599 10.401 25.776 1.00 94.81 163 ILE A N 1
ATOM 1299 C CA . ILE A 1 163 ? -23.909 9.370 26.543 1.00 94.81 163 ILE A CA 1
ATOM 1300 C C . ILE A 1 163 ? -23.799 9.781 28.005 1.00 94.81 163 ILE A C 1
ATOM 1302 O O . ILE A 1 163 ? -23.769 10.971 28.314 1.00 94.81 163 ILE A O 1
ATOM 1306 N N . GLU A 1 164 ? -23.715 8.792 28.880 1.00 93.62 164 GLU A N 1
ATOM 1307 C CA . GLU A 1 164 ? -23.449 8.954 30.303 1.00 93.62 164 GLU A CA 1
ATOM 1308 C C . GLU A 1 164 ? -22.332 7.992 30.718 1.00 93.62 164 GLU A C 1
ATOM 1310 O O . GLU A 1 164 ? -22.276 6.858 30.244 1.00 93.62 164 GLU A O 1
ATOM 1315 N N . GLY A 1 165 ? -21.416 8.446 31.574 1.00 92.44 165 GLY A N 1
ATOM 1316 C CA . GLY A 1 165 ? -20.285 7.647 32.045 1.00 92.44 165 GLY A CA 1
ATOM 1317 C C . GLY A 1 165 ? -18.917 8.196 31.619 1.00 92.44 165 GLY A C 1
ATOM 1318 O O . GLY A 1 165 ? -18.805 9.363 31.240 1.00 92.44 165 GLY A O 1
ATOM 1319 N N . PRO A 1 166 ? -17.850 7.376 31.685 1.00 93.00 166 PRO A N 1
ATOM 1320 C CA . PRO A 1 166 ? -16.467 7.856 31.614 1.00 93.00 166 PRO A CA 1
ATOM 1321 C C . PRO A 1 166 ? -16.093 8.610 30.331 1.00 93.00 166 PRO A C 1
ATOM 1323 O O . PRO A 1 166 ? -15.206 9.463 30.359 1.00 93.00 166 PRO A O 1
ATOM 1326 N N . LEU A 1 167 ? -16.737 8.302 29.200 1.00 92.88 167 LEU A N 1
ATOM 1327 C CA . LEU A 1 167 ? -16.477 8.989 27.931 1.00 92.88 167 LEU A CA 1
ATOM 1328 C C . LEU A 1 167 ? -17.179 10.345 27.803 1.00 92.88 167 LEU A C 1
ATOM 1330 O O . LEU A 1 167 ? -16.773 11.129 26.951 1.00 92.88 167 LEU A O 1
ATOM 1334 N N . ALA A 1 168 ? -18.182 10.649 28.635 1.00 91.50 168 ALA A N 1
ATOM 1335 C CA . ALA A 1 168 ? -18.912 11.919 28.571 1.00 91.50 168 ALA A CA 1
ATOM 1336 C C . ALA A 1 168 ? -18.013 13.135 28.871 1.00 91.50 168 ALA A C 1
ATOM 1338 O O . ALA A 1 168 ? -18.298 14.246 28.433 1.00 91.50 168 ALA A O 1
ATOM 1339 N N . GLU A 1 169 ? -16.898 12.921 29.576 1.00 86.88 169 GLU A N 1
ATOM 1340 C CA . GLU A 1 169 ? -15.897 13.950 29.880 1.00 86.88 169 GLU A CA 1
ATOM 1341 C C . GLU A 1 169 ? -14.966 14.277 28.698 1.00 86.88 169 GLU A C 1
ATOM 1343 O O . GLU A 1 169 ? -14.144 15.192 28.791 1.00 86.88 169 GLU A O 1
ATOM 1348 N N . LEU A 1 170 ? -15.039 13.520 27.598 1.00 90.44 170 LEU A N 1
ATOM 1349 C CA . LEU A 1 170 ? -14.184 13.701 26.430 1.00 90.44 170 LEU A CA 1
ATOM 1350 C C . LEU A 1 170 ? -14.977 14.239 25.237 1.00 90.44 170 LEU A C 1
ATOM 1352 O O . LEU A 1 170 ? -16.027 13.724 24.861 1.00 90.44 170 LEU A O 1
ATOM 1356 N N . SER A 1 171 ? -14.416 15.247 24.572 1.00 86.94 171 SER A N 1
ATOM 1357 C CA . SER A 1 171 ? -14.964 15.766 23.322 1.00 86.94 171 SER A CA 1
ATOM 1358 C C . SER A 1 171 ? -14.696 14.808 22.154 1.00 86.94 171 SER A C 1
ATOM 1360 O O . SER A 1 171 ? -13.652 14.162 22.069 1.00 86.94 171 SER A O 1
ATOM 1362 N N . GLY A 1 172 ? -15.653 14.715 21.224 1.00 84.75 172 GLY A N 1
ATOM 1363 C CA . GLY A 1 172 ? -15.526 13.895 20.011 1.00 84.75 172 GLY A CA 1
ATOM 1364 C C . GLY A 1 172 ? -15.967 12.431 20.142 1.00 84.75 172 GLY A C 1
ATOM 1365 O O . GLY A 1 172 ? -15.832 11.682 19.168 1.00 84.75 172 GLY A O 1
ATOM 1366 N N . PHE A 1 173 ? -16.527 12.037 21.292 1.00 90.69 173 PHE A N 1
ATOM 1367 C CA . PHE A 1 173 ? -17.097 10.709 21.540 1.00 90.69 173 PHE A CA 1
ATOM 1368 C C . PHE A 1 173 ? -18.593 10.844 21.842 1.00 90.69 173 PHE A C 1
ATOM 1370 O O . PHE A 1 173 ? -18.984 11.363 22.880 1.00 90.69 173 PHE A O 1
ATOM 1377 N N . GLY A 1 174 ? -19.439 10.428 20.898 1.00 90.44 174 GLY A N 1
ATOM 1378 C CA . GLY A 1 174 ? -20.900 10.475 21.029 1.00 90.44 174 GLY A CA 1
ATOM 1379 C C . GLY A 1 174 ? -21.525 9.085 21.114 1.00 90.44 174 GLY A C 1
ATOM 1380 O O . GLY A 1 174 ? -20.828 8.075 21.065 1.00 90.44 174 GLY A O 1
ATOM 1381 N N . TRP A 1 175 ? -22.857 9.022 21.161 1.00 91.19 175 TRP A N 1
ATOM 1382 C CA . TRP A 1 175 ? -23.582 7.750 21.275 1.00 91.19 175 TRP A CA 1
ATOM 1383 C C . TRP A 1 175 ? -23.277 6.777 20.130 1.00 91.19 175 TRP A C 1
ATOM 1385 O O . TRP A 1 175 ? -23.073 5.602 20.396 1.00 91.19 175 TRP A O 1
ATOM 1395 N N . LYS A 1 176 ? -23.121 7.268 18.888 1.00 90.38 176 LYS A N 1
ATOM 1396 C CA . LYS A 1 176 ? -22.721 6.445 17.726 1.00 90.38 176 LYS A CA 1
ATOM 1397 C C . LYS A 1 176 ? -21.364 5.772 17.917 1.00 90.38 176 LYS A C 1
ATOM 1399 O O . LYS A 1 176 ? -21.140 4.668 17.442 1.00 90.38 176 LYS A O 1
ATOM 1404 N N . PHE A 1 177 ? -20.435 6.465 18.575 1.00 90.62 177 PHE A N 1
ATOM 1405 C CA . PHE A 1 177 ? -19.114 5.912 18.852 1.00 90.62 177 PHE A CA 1
ATOM 1406 C C . PHE A 1 177 ? -19.209 4.781 19.879 1.00 90.62 177 PHE A C 1
ATOM 1408 O O . PHE A 1 177 ? -18.600 3.733 19.683 1.00 90.62 177 PHE A O 1
ATOM 1415 N N . VAL A 1 178 ? -19.986 4.996 20.946 1.00 91.25 178 VAL A N 1
ATOM 1416 C CA . VAL A 1 178 ? -20.217 3.986 21.984 1.00 91.25 178 VAL A CA 1
ATOM 1417 C C . VAL A 1 178 ? -20.925 2.777 21.387 1.00 91.25 178 VAL A C 1
ATOM 1419 O O . VAL A 1 178 ? -20.414 1.678 21.519 1.00 91.25 178 VAL A O 1
ATOM 1422 N N . GLU A 1 179 ? -22.019 2.978 20.655 1.00 90.19 179 GLU A N 1
ATOM 1423 C CA . GLU A 1 179 ? -22.783 1.919 19.982 1.00 90.19 179 GLU A CA 1
ATOM 1424 C C . GLU A 1 179 ? -21.885 0.989 19.157 1.00 90.19 179 GLU A C 1
ATOM 1426 O O . GLU A 1 179 ? -21.937 -0.221 19.322 1.00 90.19 179 GLU A O 1
ATOM 1431 N N . LYS A 1 180 ? -20.992 1.551 18.335 1.00 87.69 180 LYS A N 1
ATOM 1432 C CA . LYS A 1 180 ? -20.101 0.766 17.469 1.00 87.69 180 LYS A CA 1
ATOM 1433 C C . LYS A 1 180 ? -18.980 0.024 18.199 1.00 87.69 180 LYS A C 1
ATOM 1435 O O . LYS A 1 180 ? -18.420 -0.908 17.637 1.00 87.69 180 LYS A O 1
ATOM 1440 N N . ASN A 1 181 ? -18.581 0.475 19.388 1.00 88.88 181 ASN A N 1
ATOM 1441 C CA . ASN A 1 181 ? -17.376 -0.025 20.060 1.00 88.88 181 ASN A CA 1
ATOM 1442 C C . ASN A 1 181 ? -17.659 -0.710 21.409 1.00 88.88 181 ASN A C 1
ATOM 1444 O O . ASN A 1 181 ? -16.743 -1.295 21.984 1.00 88.88 181 ASN A O 1
ATOM 1448 N N . LYS A 1 182 ? -18.888 -0.642 21.940 1.00 87.56 182 LYS A N 1
ATOM 1449 C CA . LYS A 1 182 ? -19.249 -1.164 23.271 1.00 87.56 182 LYS A CA 1
ATOM 1450 C C . LYS A 1 182 ? -19.189 -2.686 23.368 1.00 87.56 182 LYS A C 1
ATOM 1452 O O . LYS A 1 182 ? -18.890 -3.197 24.445 1.00 87.56 182 LYS A O 1
ATOM 1457 N N . ASP A 1 183 ? -19.382 -3.376 22.249 1.00 84.50 183 ASP A N 1
ATOM 1458 C CA . ASP A 1 183 ? -19.292 -4.838 22.167 1.00 84.50 183 ASP A CA 1
ATOM 1459 C C . ASP A 1 183 ? -17.840 -5.348 22.091 1.00 84.50 183 ASP A C 1
ATOM 1461 O O . ASP A 1 183 ? -17.589 -6.552 22.121 1.00 84.50 183 ASP A O 1
ATOM 1465 N N . ILE A 1 184 ? -16.853 -4.445 22.026 1.00 80.38 184 ILE A N 1
ATOM 1466 C CA . ILE A 1 184 ? -15.433 -4.801 22.041 1.00 80.38 184 ILE A CA 1
ATOM 1467 C C . ILE A 1 184 ? -14.971 -4.914 23.497 1.00 80.38 184 ILE A C 1
ATOM 1469 O O . ILE A 1 184 ? -14.538 -3.938 24.112 1.00 80.38 184 ILE A O 1
ATOM 1473 N N . ASP A 1 185 ? -15.059 -6.124 24.049 1.00 72.31 185 ASP A N 1
ATOM 1474 C CA . ASP A 1 185 ? -14.772 -6.393 25.463 1.00 72.31 185 ASP A CA 1
ATOM 1475 C C . ASP A 1 185 ? -13.338 -6.034 25.877 1.00 72.31 185 ASP A C 1
ATOM 1477 O O . ASP A 1 185 ? -13.112 -5.274 26.822 1.00 72.31 185 ASP A O 1
ATOM 1481 N N . SER A 1 186 ? -12.353 -6.624 25.202 1.00 76.25 186 SER A N 1
ATOM 1482 C CA . SER A 1 186 ? -10.933 -6.376 25.442 1.00 76.25 186 SER A CA 1
ATOM 1483 C C . SER A 1 186 ? -10.090 -7.014 24.347 1.00 76.25 186 SER A C 1
ATOM 1485 O O . SER A 1 186 ? -10.539 -7.915 23.639 1.00 76.25 186 SER A O 1
ATOM 1487 N N . LEU A 1 187 ? -8.835 -6.584 24.245 1.00 78.38 187 LEU A N 1
ATOM 1488 C CA . LEU A 1 187 ? -7.855 -7.301 23.439 1.00 78.38 187 LEU A CA 1
ATOM 1489 C C . LEU A 1 187 ? -7.488 -8.634 24.100 1.00 78.38 187 LEU A C 1
ATOM 1491 O O . LEU A 1 187 ? -7.455 -8.710 25.331 1.00 78.38 187 LEU A O 1
ATOM 1495 N N . PRO A 1 188 ? -7.129 -9.654 23.305 1.00 79.06 188 PRO A N 1
ATOM 1496 C CA . PRO A 1 188 ? -6.603 -10.896 23.844 1.00 79.06 188 PRO A CA 1
ATOM 1497 C C . PRO A 1 188 ? -5.391 -10.640 24.750 1.00 79.06 188 PRO A C 1
ATOM 1499 O O . PRO A 1 188 ? -4.446 -9.952 24.365 1.00 79.06 188 PRO A O 1
ATOM 1502 N N . GLY A 1 189 ? -5.398 -11.221 25.949 1.00 77.56 189 GLY A N 1
ATOM 1503 C CA . GLY A 1 189 ? -4.336 -11.048 26.944 1.00 77.56 189 GLY A CA 1
ATOM 1504 C C . GLY A 1 189 ? -3.068 -11.856 26.657 1.00 77.56 189 GLY A C 1
ATOM 1505 O O . GLY A 1 189 ? -2.075 -11.717 27.365 1.00 77.56 189 GLY A O 1
ATOM 1506 N N . SER A 1 190 ? -3.084 -12.718 25.638 1.00 83.44 190 SER A N 1
ATOM 1507 C CA . SER A 1 190 ? -1.928 -13.508 25.207 1.00 83.44 190 SER A CA 1
ATOM 1508 C C . SER A 1 190 ? -2.009 -13.840 23.721 1.00 83.44 190 SER A C 1
ATOM 1510 O O . SER A 1 190 ? -3.100 -13.864 23.146 1.00 83.44 190 SER A O 1
ATOM 1512 N N . LEU A 1 191 ? -0.864 -14.184 23.120 1.00 81.19 191 LEU A N 1
ATOM 1513 C CA . LEU A 1 191 ? -0.810 -14.698 21.748 1.00 81.19 191 LEU A CA 1
ATOM 1514 C C . LEU A 1 191 ? -1.729 -15.915 21.574 1.00 81.19 191 LEU A C 1
ATOM 1516 O O . LEU A 1 191 ? -2.472 -15.990 20.605 1.00 81.19 191 LEU A O 1
ATOM 1520 N N . ARG A 1 192 ? -1.770 -16.823 22.557 1.00 85.50 192 ARG A N 1
ATOM 1521 C CA . ARG A 1 192 ? -2.672 -17.982 22.536 1.00 85.50 192 ARG A CA 1
ATOM 1522 C C . ARG A 1 192 ? -4.134 -17.581 22.446 1.00 85.50 192 ARG A C 1
ATOM 1524 O O . ARG A 1 192 ? -4.868 -18.130 21.635 1.00 85.50 192 ARG A O 1
ATOM 1531 N N . GLN A 1 193 ? -4.559 -16.645 23.292 1.00 85.38 193 GLN A N 1
ATOM 1532 C CA . GLN A 1 193 ? -5.936 -16.165 23.275 1.00 85.38 193 GLN A CA 1
ATOM 1533 C C . GLN A 1 193 ? -6.242 -15.476 21.942 1.00 85.38 193 GLN A C 1
ATOM 1535 O O . GLN A 1 193 ? -7.294 -15.728 21.368 1.00 85.38 193 GLN A O 1
ATOM 1540 N N . ALA A 1 194 ? -5.301 -14.690 21.406 1.00 86.81 194 ALA A N 1
ATOM 1541 C CA . ALA A 1 194 ? -5.455 -14.052 20.101 1.00 86.81 194 ALA A CA 1
ATOM 1542 C C . ALA A 1 194 ? -5.625 -15.085 18.985 1.00 86.81 194 ALA A C 1
ATOM 1544 O O . ALA A 1 194 ? -6.505 -14.931 18.148 1.00 86.81 194 ALA A O 1
ATOM 1545 N N . LEU A 1 195 ? -4.839 -16.163 19.006 1.00 88.00 195 LEU A N 1
ATOM 1546 C CA . LEU A 1 195 ? -4.945 -17.255 18.042 1.00 88.00 195 LEU A CA 1
ATOM 1547 C C . LEU A 1 195 ? -6.263 -18.021 18.181 1.00 88.00 195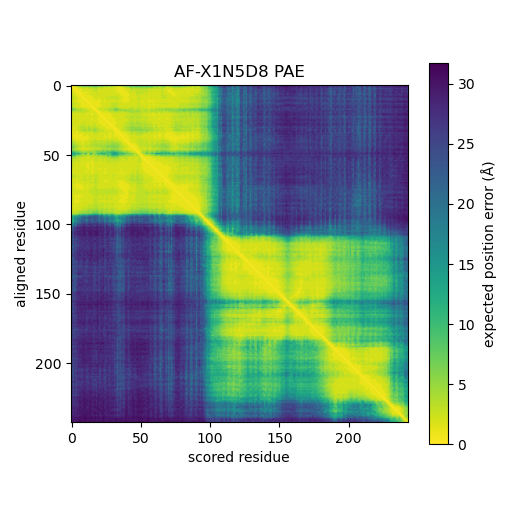 LEU A C 1
ATOM 1549 O O . LEU A 1 195 ? -6.857 -18.392 17.174 1.00 88.00 195 LEU A O 1
ATOM 1553 N N . VAL A 1 196 ? -6.757 -18.234 19.402 1.00 88.88 196 VAL A N 1
ATOM 1554 C CA . VAL A 1 196 ? -8.070 -18.859 19.629 1.00 88.88 196 VAL A CA 1
ATOM 1555 C C . VAL A 1 196 ? -9.196 -18.007 19.046 1.00 88.88 196 VAL A C 1
ATOM 1557 O O . VAL A 1 196 ? -10.060 -18.549 18.361 1.00 88.88 196 VAL A O 1
ATOM 1560 N N . GLU A 1 197 ? -9.178 -16.695 19.272 1.00 88.62 197 GLU A N 1
ATOM 1561 C CA . GLU A 1 197 ? -10.187 -15.786 18.716 1.00 88.62 197 GLU A CA 1
ATOM 1562 C C . GLU A 1 197 ? -10.049 -15.645 17.190 1.00 88.62 197 GLU A C 1
ATOM 1564 O O . GLU A 1 197 ? -11.041 -15.745 16.469 1.00 88.62 197 GLU A O 1
ATOM 1569 N N . PHE A 1 198 ? -8.820 -15.545 16.670 1.00 88.25 198 PHE A N 1
ATOM 1570 C CA . PHE A 1 198 ? -8.535 -15.549 15.229 1.00 88.25 198 PHE A CA 1
ATOM 1571 C C . PHE A 1 198 ? -9.064 -16.818 14.551 1.00 88.25 198 PHE A C 1
ATOM 1573 O O . PHE A 1 198 ? -9.659 -16.748 13.477 1.00 88.25 198 PHE A O 1
ATOM 1580 N N . ARG A 1 199 ? -8.906 -17.982 15.201 1.00 90.38 199 ARG A N 1
ATOM 1581 C CA . ARG A 1 199 ? -9.377 -19.268 14.678 1.00 90.38 199 ARG A CA 1
ATOM 1582 C C . ARG A 1 199 ? -10.906 -19.333 14.543 1.00 90.38 199 ARG A C 1
ATOM 1584 O O . ARG A 1 199 ? -11.424 -20.007 13.653 1.00 90.38 199 ARG A O 1
ATOM 1591 N N . LYS A 1 200 ? -11.629 -18.687 15.458 1.00 90.12 200 LYS A N 1
ATOM 1592 C CA . LYS A 1 200 ? -13.100 -18.694 15.497 1.00 90.12 200 LYS A CA 1
ATOM 1593 C C . LYS A 1 200 ? -13.734 -17.683 14.542 1.00 90.12 200 LYS A C 1
ATOM 1595 O O . LYS A 1 200 ? -14.928 -17.777 14.294 1.00 90.12 200 LYS A O 1
ATOM 1600 N N . SER A 1 201 ? -12.968 -16.718 14.037 1.00 86.25 201 SER A N 1
ATOM 1601 C CA . SER A 1 201 ? -13.504 -15.634 13.219 1.00 86.25 201 SER A CA 1
ATOM 1602 C C . SER A 1 201 ? -13.679 -16.055 11.760 1.00 86.25 201 SER A C 1
ATOM 1604 O O . SER A 1 201 ? -12.698 -16.223 11.035 1.00 86.25 201 SER A O 1
ATOM 1606 N N . ASP A 1 202 ? -14.930 -16.182 11.317 1.00 86.00 202 ASP A N 1
ATOM 1607 C CA . ASP A 1 202 ? -15.248 -16.445 9.907 1.00 86.00 202 ASP A CA 1
ATOM 1608 C C . ASP A 1 202 ? -14.889 -15.257 9.011 1.00 86.00 202 ASP A C 1
ATOM 1610 O O . ASP A 1 202 ? -14.369 -15.452 7.917 1.00 86.00 202 ASP A O 1
ATOM 1614 N N . PHE A 1 203 ? -15.021 -14.032 9.527 1.00 84.38 203 PHE A N 1
ATOM 1615 C CA . PHE A 1 203 ? -14.542 -12.826 8.852 1.00 84.38 203 PHE A CA 1
ATOM 1616 C C . PHE A 1 203 ? -13.039 -12.900 8.546 1.00 84.38 203 PHE A C 1
ATOM 1618 O O . PHE A 1 203 ? -12.613 -12.596 7.437 1.00 84.38 203 PHE A O 1
ATOM 1625 N N . MET A 1 204 ? -12.211 -13.351 9.496 1.00 85.00 204 MET A N 1
ATOM 1626 C CA . MET A 1 204 ? -10.769 -13.465 9.244 1.00 85.00 204 MET A CA 1
ATOM 1627 C C . MET A 1 204 ? -10.439 -14.545 8.208 1.00 85.00 204 MET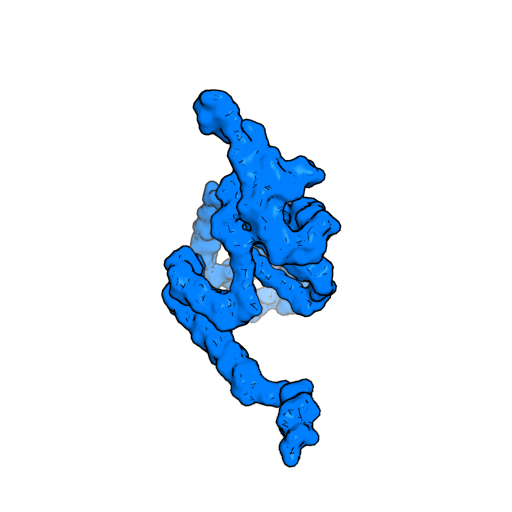 A C 1
ATOM 1629 O O . MET A 1 204 ? -9.469 -14.376 7.471 1.00 85.00 204 MET A O 1
ATOM 1633 N N . LYS A 1 205 ? -11.226 -15.627 8.122 1.00 84.81 205 LYS A N 1
ATOM 1634 C CA . LYS A 1 205 ? -11.073 -16.640 7.062 1.00 84.81 205 LYS A CA 1
ATOM 1635 C C . LYS A 1 205 ? -11.439 -16.076 5.695 1.00 84.81 205 LYS A C 1
ATOM 1637 O O . LYS A 1 205 ? -10.714 -16.316 4.736 1.00 84.81 205 LYS A O 1
ATOM 1642 N N . GLU A 1 206 ? -12.526 -15.313 5.620 1.00 80.06 206 GLU A N 1
ATOM 1643 C CA . GLU A 1 206 ? -12.963 -14.640 4.395 1.00 80.06 206 GLU A CA 1
ATOM 1644 C C . GLU A 1 206 ? -11.901 -13.648 3.902 1.00 80.06 206 GLU A C 1
ATOM 1646 O O . GLU A 1 206 ? -11.499 -13.699 2.744 1.00 80.06 206 GLU A O 1
ATOM 1651 N N . VAL A 1 207 ? -11.380 -12.804 4.799 1.00 79.56 207 VAL A N 1
ATOM 1652 C CA . VAL A 1 207 ? -10.388 -11.770 4.463 1.00 79.56 207 VAL A CA 1
ATOM 1653 C C . VAL A 1 207 ? -9.054 -12.363 4.011 1.00 79.56 207 VAL A C 1
ATOM 1655 O O . VAL A 1 207 ? -8.443 -11.855 3.074 1.00 79.56 207 VAL A O 1
ATOM 1658 N N . PHE A 1 208 ? -8.562 -13.400 4.691 1.00 76.12 208 PHE A N 1
ATOM 1659 C CA . PHE A 1 208 ? -7.261 -13.993 4.367 1.00 76.12 208 PHE A CA 1
ATOM 1660 C C . PHE A 1 208 ? -7.347 -14.992 3.208 1.00 76.12 208 PHE A C 1
ATOM 1662 O O . PHE A 1 208 ? -6.346 -15.232 2.541 1.00 76.12 208 PHE A O 1
ATOM 1669 N N . GLY A 1 209 ? -8.511 -15.598 2.980 1.00 79.88 209 GLY A N 1
ATOM 1670 C CA . GLY A 1 209 ? -8.624 -16.818 2.193 1.00 79.88 209 GLY A CA 1
ATOM 1671 C C . GLY A 1 209 ? -8.131 -18.046 2.970 1.00 79.88 209 GLY A C 1
ATOM 1672 O O . GLY A 1 209 ? -7.244 -17.971 3.826 1.00 79.88 209 GLY A O 1
ATOM 1673 N N . GLU A 1 210 ? -8.713 -19.205 2.658 1.00 81.25 210 GLU A N 1
ATOM 1674 C CA . GLU A 1 210 ? -8.551 -20.458 3.412 1.00 81.25 210 GLU A CA 1
ATOM 1675 C C . GLU A 1 210 ? -7.079 -20.870 3.615 1.00 81.25 210 GLU A C 1
ATOM 1677 O O . GLU A 1 210 ? -6.670 -21.246 4.716 1.00 81.25 210 GLU A O 1
ATOM 1682 N N . GLU A 1 211 ? -6.262 -20.789 2.562 1.00 82.00 211 GLU A N 1
ATOM 1683 C CA . GLU A 1 211 ? -4.862 -21.226 2.593 1.00 82.00 211 GLU A CA 1
ATOM 1684 C C . GLU A 1 211 ? -3.967 -20.265 3.389 1.00 82.00 211 GLU A C 1
ATOM 1686 O O . GLU A 1 211 ? -3.214 -20.688 4.268 1.00 82.00 211 GLU A O 1
ATOM 1691 N N . THR A 1 212 ? -4.074 -18.956 3.143 1.00 78.75 212 THR A N 1
ATOM 1692 C CA . THR A 1 212 ? -3.274 -17.953 3.861 1.00 78.75 212 THR A CA 1
ATOM 1693 C C . THR A 1 212 ? -3.660 -17.886 5.334 1.00 78.75 212 THR A C 1
ATOM 1695 O O . THR A 1 212 ? -2.783 -17.757 6.191 1.00 78.75 212 THR A O 1
ATOM 1698 N N . TRP A 1 213 ? -4.950 -18.032 5.650 1.00 89.94 213 TRP A N 1
ATOM 1699 C CA . TRP A 1 213 ? -5.427 -18.114 7.027 1.00 89.94 213 TRP A CA 1
ATOM 1700 C C . TRP A 1 213 ? -4.806 -19.307 7.767 1.00 89.94 213 TRP A C 1
ATOM 1702 O O . TRP A 1 213 ? -4.285 -19.129 8.871 1.00 89.94 213 TRP A O 1
ATOM 1712 N N . LYS A 1 214 ? -4.792 -20.502 7.148 1.00 84.00 214 LYS A N 1
ATOM 1713 C CA . LYS A 1 214 ? -4.170 -21.712 7.720 1.00 84.00 214 LYS A CA 1
ATOM 1714 C C . LYS A 1 214 ? -2.686 -21.489 7.968 1.00 84.00 214 LYS A C 1
ATOM 1716 O O . LYS A 1 214 ? -2.225 -21.675 9.093 1.00 84.00 214 LYS A O 1
ATOM 1721 N N . ASN A 1 215 ? -1.960 -21.039 6.947 1.00 87.00 215 ASN A N 1
ATOM 1722 C CA . ASN A 1 215 ? -0.517 -20.826 7.031 1.00 87.00 215 ASN A CA 1
ATOM 1723 C C . ASN A 1 215 ? -0.159 -19.813 8.127 1.00 87.00 215 ASN A C 1
ATOM 1725 O O . ASN A 1 215 ? 0.748 -20.056 8.921 1.00 87.00 215 ASN A O 1
ATOM 1729 N N . PHE A 1 216 ? -0.908 -18.710 8.228 1.00 85.56 216 PHE A N 1
ATOM 1730 C CA . PHE A 1 216 ? -0.706 -17.719 9.282 1.00 85.56 216 PHE A CA 1
ATOM 1731 C C . PHE A 1 216 ? -0.982 -18.291 10.678 1.00 85.56 216 PHE A C 1
ATOM 1733 O O . PHE A 1 216 ? -0.173 -18.108 11.590 1.00 85.56 216 PHE A O 1
ATOM 1740 N N . TYR A 1 217 ? -2.111 -18.988 10.851 1.00 88.38 217 TYR A N 1
ATOM 1741 C CA . TYR A 1 217 ? -2.499 -19.566 12.136 1.00 88.38 217 TYR A CA 1
ATOM 1742 C C . TYR A 1 217 ? -1.471 -20.586 12.636 1.00 88.38 217 TYR A C 1
ATOM 1744 O O . TYR A 1 217 ? -1.027 -20.482 13.780 1.00 88.38 217 TYR A O 1
ATOM 1752 N N . TYR A 1 218 ? -1.061 -21.534 11.787 1.00 87.12 218 TYR A N 1
ATOM 1753 C CA . TYR A 1 218 ? -0.111 -22.579 12.169 1.00 87.12 218 TYR A CA 1
ATOM 1754 C C . TYR A 1 218 ? 1.287 -22.025 12.441 1.00 87.12 218 TYR A C 1
ATOM 1756 O O . TYR A 1 218 ? 1.855 -22.346 13.480 1.00 87.12 218 TYR A O 1
ATOM 1764 N N . ALA A 1 219 ? 1.794 -21.108 11.611 1.00 85.88 219 ALA A N 1
ATOM 1765 C CA . ALA A 1 219 ? 3.088 -20.470 11.862 1.00 85.88 219 ALA A CA 1
ATOM 1766 C C . ALA A 1 219 ? 3.118 -19.731 13.213 1.00 85.88 219 ALA A C 1
ATOM 1768 O O . ALA A 1 219 ? 4.101 -19.783 13.951 1.00 85.88 219 ALA A O 1
ATOM 1769 N N . LYS A 1 220 ? 2.022 -19.051 13.576 1.00 86.31 220 LYS A N 1
ATOM 1770 C CA . LYS A 1 220 ? 1.919 -18.358 14.867 1.00 86.31 220 LYS A CA 1
ATOM 1771 C C . LYS A 1 220 ? 1.702 -19.301 16.047 1.00 86.31 220 LYS A C 1
ATOM 1773 O O . LYS A 1 220 ? 2.119 -18.976 17.159 1.00 86.31 220 LYS A O 1
ATOM 1778 N N . LEU A 1 221 ? 1.056 -20.443 15.825 1.00 85.88 221 LEU A N 1
ATOM 1779 C CA . LEU A 1 221 ? 0.919 -21.490 16.832 1.00 85.88 221 LEU A CA 1
ATOM 1780 C C . LEU A 1 221 ? 2.279 -22.130 17.138 1.00 85.88 221 LEU A C 1
ATOM 1782 O O . LEU A 1 221 ? 2.626 -22.252 18.308 1.00 85.88 221 LEU A O 1
ATOM 1786 N N . GLU A 1 222 ? 3.078 -22.427 16.112 1.00 84.38 222 GLU A N 1
ATOM 1787 C CA . GLU A 1 222 ? 4.454 -22.915 16.269 1.00 84.38 222 GLU A CA 1
ATOM 1788 C C . GLU A 1 222 ? 5.340 -21.906 17.009 1.00 84.38 222 GLU A C 1
ATOM 1790 O O . GLU A 1 222 ? 6.070 -22.283 17.923 1.00 84.38 222 GLU A O 1
ATOM 1795 N N . GLU A 1 223 ? 5.241 -20.611 16.682 1.00 80.56 223 GLU A N 1
ATOM 1796 C CA . GLU A 1 223 ? 5.941 -19.541 17.412 1.00 80.56 223 GLU A CA 1
ATOM 1797 C C . GLU A 1 223 ? 5.571 -19.539 18.904 1.00 80.56 223 GLU A C 1
ATOM 1799 O O . GLU A 1 223 ? 6.432 -19.406 19.779 1.00 80.56 223 GLU A O 1
ATOM 1804 N N . PHE A 1 224 ? 4.284 -19.715 19.209 1.00 82.81 224 PHE A N 1
ATOM 1805 C CA . PHE A 1 224 ? 3.802 -19.793 20.580 1.00 82.81 224 PHE A CA 1
ATOM 1806 C C . PHE A 1 224 ? 4.302 -21.049 21.308 1.00 82.81 224 PHE A C 1
ATOM 1808 O O . PHE A 1 224 ? 4.726 -20.951 22.463 1.00 82.81 224 PHE A O 1
ATOM 1815 N N . ASP A 1 225 ? 4.283 -22.209 20.654 1.00 82.06 225 ASP A N 1
ATOM 1816 C CA . ASP A 1 225 ? 4.764 -23.467 21.227 1.00 82.06 225 ASP A CA 1
ATOM 1817 C C . ASP A 1 225 ? 6.277 -23.420 21.476 1.00 82.06 225 ASP A C 1
ATOM 1819 O O . ASP A 1 225 ? 6.732 -23.770 22.567 1.00 82.06 225 ASP A O 1
ATOM 1823 N N . ALA A 1 226 ? 7.050 -22.874 20.534 1.00 78.00 226 ALA A N 1
ATOM 1824 C CA . ALA A 1 226 ? 8.482 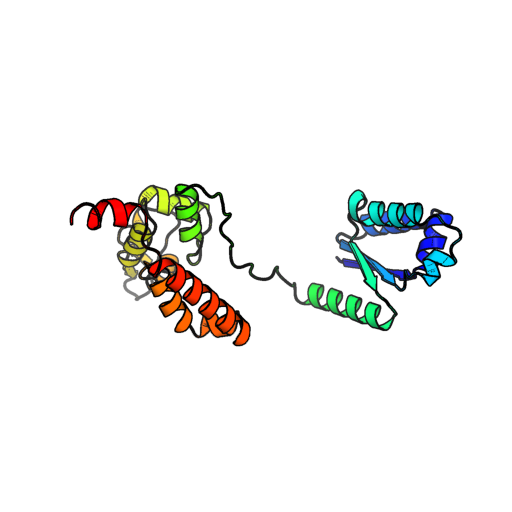-22.641 20.699 1.00 78.00 226 ALA A CA 1
ATOM 1825 C C . ALA A 1 226 ? 8.785 -21.730 21.902 1.00 78.00 226 ALA A C 1
ATOM 1827 O O . ALA A 1 226 ? 9.704 -22.007 22.675 1.00 78.00 226 ALA A O 1
ATOM 1828 N N . TYR A 1 227 ? 7.991 -20.671 22.105 1.00 74.31 227 TYR A N 1
ATOM 1829 C CA . TYR A 1 227 ? 8.117 -19.804 23.278 1.00 74.31 227 TYR A CA 1
ATOM 1830 C C . TYR A 1 227 ? 7.804 -20.545 24.587 1.00 74.31 227 TYR A C 1
ATOM 1832 O O . TYR A 1 227 ? 8.537 -20.395 25.559 1.00 74.31 227 TYR A O 1
ATOM 1840 N N . ARG A 1 228 ? 6.749 -21.371 24.622 1.00 74.25 228 ARG A N 1
ATOM 1841 C CA . ARG A 1 228 ? 6.346 -22.123 25.828 1.00 74.25 228 ARG A CA 1
ATOM 1842 C C . ARG A 1 228 ? 7.343 -23.190 26.262 1.00 74.25 228 ARG A C 1
ATOM 1844 O O . ARG A 1 228 ? 7.388 -23.514 27.444 1.00 74.25 228 ARG A O 1
ATOM 1851 N N . ILE A 1 229 ? 8.059 -23.788 25.314 1.00 75.31 229 ILE A N 1
ATOM 1852 C CA . ILE A 1 229 ? 9.049 -24.838 25.592 1.00 75.31 229 ILE A CA 1
ATOM 1853 C C . ILE A 1 229 ? 10.346 -24.224 26.148 1.00 75.31 229 ILE A C 1
ATOM 1855 O O . ILE A 1 229 ? 11.131 -24.904 26.810 1.00 75.31 229 ILE A O 1
ATOM 1859 N N . ASN A 1 230 ? 10.569 -22.928 25.928 1.00 68.94 230 ASN A N 1
ATOM 1860 C CA . ASN A 1 230 ? 11.761 -22.239 26.389 1.00 68.94 230 ASN A CA 1
ATOM 1861 C C . ASN A 1 230 ? 11.623 -21.795 27.854 1.00 68.94 230 ASN A C 1
ATOM 1863 O O . ASN A 1 230 ? 10.819 -20.926 28.178 1.00 68.94 230 ASN A O 1
ATOM 1867 N N . VAL A 1 231 ? 12.454 -22.355 28.736 1.00 65.69 231 VAL A N 1
ATOM 1868 C CA . VAL A 1 231 ? 12.585 -21.878 30.119 1.00 65.69 231 VAL A CA 1
ATOM 1869 C C . VAL A 1 231 ? 13.479 -20.640 30.123 1.00 65.69 231 VAL A C 1
ATOM 1871 O O . VAL A 1 231 ? 14.685 -20.730 29.858 1.00 65.69 231 VAL A O 1
ATOM 1874 N N . SER A 1 232 ? 12.913 -19.477 30.434 1.00 70.50 232 SER A N 1
ATOM 1875 C CA . SER A 1 232 ? 13.660 -18.218 30.457 1.00 70.50 232 SER A CA 1
ATOM 1876 C C . SER A 1 232 ? 14.729 -18.205 31.557 1.00 70.50 232 SER A C 1
ATOM 1878 O O . SER A 1 232 ? 14.608 -18.893 32.571 1.00 70.50 232 SER A O 1
ATOM 1880 N N . GLN A 1 233 ? 15.784 -17.397 31.392 1.00 64.81 233 GLN A N 1
ATOM 1881 C CA . GLN A 1 233 ? 16.825 -17.266 32.422 1.00 64.81 233 GLN A CA 1
ATOM 1882 C C . GLN A 1 233 ? 16.240 -16.774 33.759 1.00 64.81 233 GLN A C 1
ATOM 1884 O O . GLN A 1 233 ? 16.590 -17.300 34.807 1.00 64.81 233 GLN A O 1
ATOM 1889 N N . TRP A 1 234 ? 15.258 -15.865 33.718 1.00 72.56 234 TRP A N 1
ATOM 1890 C CA . TRP A 1 234 ? 14.532 -15.405 34.908 1.00 72.56 234 TRP A CA 1
ATOM 1891 C C . TRP A 1 234 ? 13.810 -16.546 35.644 1.00 72.56 234 TRP A C 1
ATOM 1893 O O . TRP A 1 234 ? 13.837 -16.597 36.873 1.00 72.56 234 TRP A O 1
ATOM 1903 N N . GLU A 1 235 ? 13.180 -17.478 34.919 1.00 67.88 235 GLU A N 1
ATOM 1904 C CA . GLU A 1 235 ? 12.525 -18.648 35.524 1.00 67.88 235 GLU A CA 1
ATOM 1905 C C . GLU A 1 235 ? 13.547 -19.614 36.130 1.00 67.88 235 GLU A C 1
ATOM 1907 O O . GLU A 1 235 ? 13.324 -20.117 37.232 1.00 67.88 235 GLU A O 1
ATOM 1912 N N . ARG A 1 236 ? 14.691 -19.829 35.461 1.00 71.06 236 ARG A N 1
ATOM 1913 C CA . ARG A 1 236 ? 15.794 -20.647 35.998 1.00 71.06 236 ARG A CA 1
ATOM 1914 C C . ARG A 1 236 ? 16.328 -20.050 37.295 1.00 71.06 236 ARG A C 1
ATOM 1916 O O . ARG A 1 236 ? 16.353 -20.730 38.316 1.00 71.06 236 ARG A O 1
ATOM 1923 N N . ASP A 1 237 ? 16.656 -18.765 37.286 1.00 76.38 237 ASP A N 1
ATOM 1924 C CA . ASP A 1 237 ? 17.231 -18.074 38.441 1.00 76.38 237 ASP A CA 1
ATOM 1925 C C . ASP A 1 237 ? 16.260 -18.043 39.633 1.00 76.38 237 ASP A C 1
ATOM 1927 O O . ASP A 1 237 ? 16.671 -18.112 40.791 1.00 76.38 237 ASP A O 1
ATOM 1931 N N . ARG A 1 238 ? 14.950 -17.962 39.369 1.00 73.38 238 ARG A N 1
ATOM 1932 C CA . ARG A 1 238 ? 13.926 -17.860 40.415 1.00 73.38 238 ARG A CA 1
ATOM 1933 C C . ARG A 1 238 ? 13.484 -19.203 40.994 1.00 73.38 238 ARG A C 1
ATOM 1935 O O . ARG A 1 238 ? 13.180 -19.254 42.189 1.00 73.38 238 ARG A O 1
ATOM 1942 N N . TYR A 1 239 ? 13.398 -20.247 40.169 1.00 73.75 239 TYR A N 1
ATOM 1943 C CA . TYR A 1 239 ? 12.793 -21.528 40.554 1.00 73.75 239 TYR A CA 1
ATOM 1944 C C . TYR A 1 239 ? 13.777 -22.698 40.599 1.00 73.75 239 TYR A C 1
ATOM 1946 O O . TYR A 1 239 ? 13.549 -23.625 41.368 1.00 73.75 239 TYR A O 1
ATOM 1954 N N . VAL A 1 240 ? 14.867 -22.663 39.829 1.00 63.19 240 VAL A N 1
ATOM 1955 C CA . VAL A 1 240 ? 15.842 -23.766 39.773 1.00 63.19 240 VAL A CA 1
ATOM 1956 C C . VAL A 1 240 ? 16.947 -23.595 40.820 1.00 63.19 240 VAL A C 1
ATOM 1958 O O . VAL A 1 240 ? 17.421 -24.583 41.356 1.00 63.19 240 VAL A O 1
ATOM 1961 N N . VAL A 1 241 ? 17.296 -22.360 41.199 1.00 57.81 241 VAL A N 1
ATOM 1962 C CA . VAL A 1 241 ? 18.336 -22.070 42.218 1.00 57.81 241 VAL A CA 1
ATOM 1963 C C . VAL A 1 241 ? 17.833 -22.267 43.667 1.00 57.81 241 VAL A C 1
ATOM 1965 O O . VAL A 1 241 ? 18.578 -22.080 44.623 1.00 57.81 241 VAL A O 1
ATOM 1968 N N . LYS A 1 242 ? 16.555 -22.628 43.859 1.00 54.94 242 LYS A N 1
ATOM 1969 C CA . LYS A 1 242 ? 15.949 -22.899 45.180 1.00 54.94 242 LYS A CA 1
ATOM 1970 C C . LYS A 1 242 ? 15.722 -24.389 45.477 1.00 54.94 242 LYS A C 1
ATOM 1972 O O . LYS A 1 242 ? 15.054 -24.698 46.464 1.00 54.94 242 LYS A O 1
ATOM 1977 N N . LEU A 1 243 ? 16.244 -25.276 44.633 1.00 47.53 243 LEU A N 1
ATOM 1978 C CA . LEU A 1 243 ? 16.367 -26.715 44.885 1.00 47.53 243 LEU A CA 1
ATOM 1979 C C . LEU A 1 243 ? 17.811 -27.028 45.281 1.00 47.53 243 LEU A C 1
ATOM 1981 O O . LEU A 1 243 ? 17.981 -27.898 46.159 1.00 47.53 243 LEU A O 1
#

Sequence (243 aa):
MVAIERKEGTDFISSIMDNRLFQQLLRLKEAYETPIVILEGLNDRVFSNTGMKISSIYGALAFISYKLGISVIPTRNLEDTAIVIERIAFREQVKDDMPLLSRKSPQSMAPEDRRIYIIEGLIDIGPKKAQALIKKFKTPFKVFYAIKKTEITFTRTGKPKGIEGPLAELSGFGWKFVEKNKDIDSLPGSLRQALVEFRKSDFMKEVFGEETWKNFYYAKLEEFDAYRINVSQWERDRYVVKL

InterPro domains:
  IPR006166 ERCC4 domain [PF02732] (2-87)
  IPR008146 Glutamine synthetase, catalytic domain [PF00120] (179-239)
  IPR011335 Restriction endonuclease type II-like [SSF52980] (2-92)
  IPR014746 Glutamine synthetase/guanido kinase, catalytic domain [SSF55931] (175-239)

pLDDT: mean 85.77, std 11.86, range [41.69, 98.25]

Foldseek 3Di:
DEDEAEDELLRLLVCVVVVNVVVVLVVQVVVDVAYEYEYEQNDPVSVVPRPDDPCSSVVVVCCCCPVVVYHYHYYHDPVRVVVVVVVVVVCVVVVVDDPPDPDDDPPPDDPLRVQLVVQCPAPPDDSVNSCQLCVQQVGQLSSLVQLLQKDFDADPVGHTDFIDGDCNPDPPQTPVSSVRRNPVNHDQPDLVSVLVVLVPDPVNCVVLPVPSSVVVSVVSVVVVVVVVVDQDPVNCVPPVVVD

Radius of gyration: 28.62 Å; Cα contacts (8 Å, |Δi|>4): 240; chains: 1; bounding box: 65×46×78 Å

Mean predicted aligned error: 16.04 Å